Protein AF-A0A8H7IIF3-F1 (afdb_monomer)

Nearest PDB structures (foldseek):
  9di9-assembly1_A-2  TM=8.469E-01  e=2.491E-08  Homo sapiens
  8f4q-assembly1_A-2  TM=8.479E-01  e=3.911E-08  Rattus
  1gkx-assembly1_A-2  TM=9.316E-01  e=9.174E-08  Rattus norvegicus
  8f5j-assembly1_A-2  TM=8.483E-01  e=5.842E-08  Homo sapiens
  8f5f-assembly1_A-3  TM=8.229E-01  e=3.720E-08  Homo sapiens

Organism: NCBI:txid456999

Secondary structure (DSSP, 8-state):
-HHHHHHHHHHHHHHHSPP--SHHHHHHHHHHHHHHHHHTTTHHHHHHHHHHHHTTTS-HHHHHHHHHHHHHHHHHHHHHHHHHHHHHHHHHHHTTS----PPPTTEETTEEEEE-HHHHHHHHHHHHHHHHHHHHS--PPP---S-TT--EEE-HHHHHHHHHHHHHHHHHHHHHS----------S---------TT---SS--------S----TTTTTTTTSTT--SHHHH--SSS-TT-TTGGGGS-TTGGGSS-----S--HHHHHHHTT--------TTTT--

Foldseek 3Di:
DVVVVLVVVLCVCVVPQDDQDDLVSLVVVLVSLLVSLVVCLQVLVVLLVVCLVCVVPDDQVVSLVVSVVVVVVNVVSNVVSQLSSQQSLVVVVVVDDDPDDDDPVADRRQKGQFDQLLVLLVLLLVVLQVLCCVQLVGWDDDDDDDDRNDTGIDRSLVSNLVSNQVNNVQGVLQSPADPDDDPDDDDPDPPPPDDDPPDDDDPDDDDDDDHPSVDDDPVCVVPLQRRQDDPQCVVPPDDPDQFHSCNVLQPDPCVVVPDDPDPDDPNVCCVCVVSVHHSSNRRPHRRSND

InterPro domains:
  IPR018955 Branched-chain alpha-ketoacid dehydrogenase kinase/Pyruvate dehydrogenase kinase, N-terminal [PF10436] (3-98)
  IPR036784 Alpha-ketoacid/pyruvate dehydrogenase kinase, N-terminal domain superfamily [G3DSA:1.20.140.20] (1-108)
  IPR036784 Alpha-ketoacid/pyruvate dehydrogenase kinase, N-terminal domain superfamily [SSF69012] (3-88)
  IPR036890 Histidine kinase/HSP90-like ATPase superfamily [G3DSA:3.30.565.10] (114-290)
  IPR036890 Histidine kinase/HSP90-like ATPase superfamily [SSF55874] (63-225)
  IPR039028 PDK/BCKDK protein kinase [PTHR11947] (3-270)

pLDDT: mean 71.42, std 21.93, range [24.06, 96.5]

Radius of gyration: 21.68 Å; Cα contacts (8 Å, |Δi|>4): 250; chains: 1; bounding box: 56×56×62 Å

Mean predicted aligned error: 12.74 Å

Structure (mmCIF, N/CA/C/O backbone):
data_AF-A0A8H7IIF3-F1
#
_entry.id   AF-A0A8H7IIF3-F1
#
loop_
_atom_site.group_PDB
_atom_site.id
_atom_site.type_symbol
_atom_site.label_atom_id
_atom_site.label_alt_id
_atom_site.label_comp_id
_atom_site.label_asym_id
_atom_site.label_entity_id
_atom_site.label_seq_id
_atom_site.pdbx_PDB_ins_code
_atom_site.Cartn_x
_atom_site.Cartn_y
_atom_site.Cartn_z
_atom_site.occupancy
_atom_site.B_iso_or_equiv
_atom_site.auth_seq_id
_atom_site.auth_comp_id
_atom_site.auth_asym_id
_atom_site.auth_atom_id
_atom_site.pdbx_PDB_model_num
ATOM 1 N N . MET A 1 1 ? 13.676 16.282 11.001 1.00 60.16 1 MET A N 1
ATOM 2 C CA . MET A 1 1 ? 12.972 16.718 12.238 1.00 60.16 1 MET A CA 1
ATOM 3 C C . MET A 1 1 ? 11.443 16.655 12.153 1.00 60.16 1 MET A C 1
ATOM 5 O O . MET A 1 1 ? 10.843 16.302 13.159 1.00 60.16 1 MET A O 1
ATOM 9 N N . ARG A 1 2 ? 10.798 16.980 11.017 1.00 81.62 2 ARG A N 1
ATOM 10 C CA . ARG A 1 2 ? 9.323 16.994 10.891 1.00 81.62 2 ARG A CA 1
ATOM 11 C C . ARG A 1 2 ? 8.666 15.643 11.207 1.00 81.62 2 ARG A C 1
ATOM 13 O O . ARG A 1 2 ? 7.836 15.586 12.102 1.00 81.62 2 ARG A O 1
ATOM 20 N N . THR A 1 3 ? 9.091 14.570 10.541 1.00 84.31 3 THR A N 1
ATOM 21 C CA . THR A 1 3 ? 8.501 13.233 10.719 1.00 84.31 3 THR A CA 1
ATOM 22 C C . THR A 1 3 ? 8.639 12.728 12.153 1.00 84.31 3 THR A C 1
ATOM 24 O O . THR A 1 3 ? 7.658 12.316 12.748 1.00 84.31 3 THR A O 1
ATOM 27 N N . HIS A 1 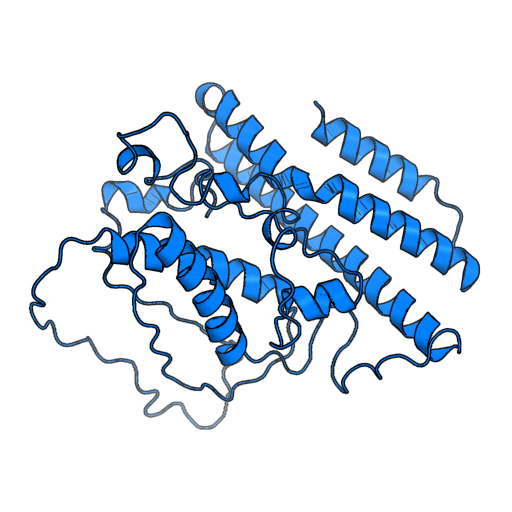4 ? 9.814 12.873 12.773 1.00 88.81 4 HIS A N 1
ATOM 28 C CA . HIS A 1 4 ? 10.010 12.503 14.181 1.00 88.81 4 HIS A CA 1
ATOM 29 C C . HIS A 1 4 ? 9.020 13.202 15.131 1.00 88.81 4 HIS A C 1
ATOM 31 O O . HIS A 1 4 ? 8.432 12.555 15.991 1.00 88.81 4 HIS A O 1
ATOM 37 N N . LYS A 1 5 ? 8.805 14.518 14.967 1.00 90.56 5 LYS A N 1
ATOM 38 C CA . LYS A 1 5 ? 7.821 15.263 15.772 1.00 90.56 5 LYS A CA 1
ATOM 39 C C . LYS A 1 5 ? 6.393 14.763 15.541 1.00 90.56 5 LYS A C 1
ATOM 41 O O . LYS A 1 5 ? 5.615 14.740 16.486 1.00 90.56 5 LYS A O 1
ATOM 46 N N . LEU A 1 6 ? 6.072 14.354 14.313 1.00 90.12 6 LEU A N 1
ATOM 47 C CA . LEU A 1 6 ? 4.766 13.790 13.989 1.00 90.12 6 LEU A CA 1
ATOM 48 C C . LEU A 1 6 ? 4.541 12.459 14.718 1.00 90.12 6 LEU A C 1
ATOM 50 O O . LEU A 1 6 ? 3.550 12.334 15.419 1.00 90.12 6 LEU A O 1
ATOM 54 N N . TYR A 1 7 ? 5.494 11.520 14.654 1.00 91.44 7 TYR A N 1
ATOM 55 C CA . TYR A 1 7 ? 5.401 10.252 15.399 1.00 91.44 7 TYR A CA 1
ATOM 56 C C . TYR A 1 7 ? 5.298 10.467 16.914 1.00 91.44 7 TYR A C 1
ATOM 58 O O . TYR A 1 7 ? 4.523 9.778 17.570 1.00 91.44 7 TYR A O 1
ATOM 66 N N . HIS A 1 8 ? 6.034 11.437 17.466 1.00 94.06 8 HIS A N 1
ATOM 67 C CA . HIS A 1 8 ? 5.924 11.797 18.881 1.00 94.06 8 HIS A CA 1
ATOM 68 C C . HIS A 1 8 ? 4.520 12.291 19.238 1.00 94.06 8 HIS A C 1
ATOM 70 O O . HIS A 1 8 ? 3.908 11.781 20.169 1.00 94.06 8 HIS A O 1
ATOM 76 N N . SER A 1 9 ? 3.989 13.246 18.470 1.00 94.50 9 SER A N 1
ATOM 77 C CA . SER A 1 9 ? 2.649 13.788 18.699 1.00 94.50 9 SER A CA 1
ATOM 78 C C . SER A 1 9 ? 1.568 12.714 18.556 1.00 94.50 9 SER A C 1
ATOM 80 O O . SER A 1 9 ? 0.657 12.659 19.374 1.00 94.50 9 SER A O 1
ATOM 82 N N . SER A 1 10 ? 1.685 11.830 17.565 1.00 94.25 10 SER A N 1
ATOM 83 C CA . SER A 1 10 ? 0.771 10.701 17.377 1.00 94.25 10 SER A CA 1
ATOM 84 C C . SER A 1 10 ? 0.812 9.726 18.549 1.00 94.25 10 SER A C 1
ATOM 86 O O . SER A 1 10 ? -0.234 9.273 19.007 1.00 94.25 10 SER A O 1
ATOM 88 N N . PHE A 1 11 ? 2.005 9.436 19.075 1.00 95.56 11 PHE A N 1
ATOM 89 C CA . PHE A 1 11 ? 2.151 8.621 20.276 1.00 95.56 11 PHE A CA 1
ATOM 90 C C . PHE A 1 11 ? 1.489 9.283 21.488 1.00 95.56 11 PHE A C 1
ATOM 92 O O . PHE A 1 11 ? 0.730 8.622 22.184 1.00 95.56 11 PHE A O 1
ATOM 99 N N . GLU A 1 12 ? 1.724 10.576 21.724 1.00 96.50 12 GLU A N 1
ATOM 100 C CA . GLU A 1 12 ? 1.096 11.304 22.834 1.00 96.50 12 GLU A CA 1
ATOM 101 C C . GLU A 1 12 ? -0.432 11.305 22.726 1.00 96.50 12 GLU A C 1
ATOM 103 O O . GLU A 1 12 ? -1.108 11.026 23.715 1.00 96.50 12 GLU A O 1
ATOM 108 N N . ARG A 1 13 ? -0.978 11.552 21.529 1.00 95.50 13 ARG A N 1
ATOM 109 C CA . ARG A 1 13 ? -2.426 11.522 21.265 1.00 95.50 13 ARG A CA 1
ATOM 110 C C . ARG A 1 13 ? -3.026 10.158 21.599 1.00 95.50 13 ARG A C 1
ATOM 112 O O . ARG A 1 13 ? -3.999 10.092 22.338 1.00 95.50 13 ARG A O 1
ATOM 119 N N . LEU A 1 14 ? -2.401 9.073 21.140 1.00 95.56 14 LEU A N 1
ATOM 120 C CA . LEU A 1 14 ? -2.862 7.711 21.429 1.00 95.56 14 LEU A CA 1
ATOM 121 C C . LEU A 1 14 ? -2.683 7.319 22.902 1.00 95.56 14 LEU A C 1
ATOM 123 O O . LEU A 1 14 ? -3.556 6.676 23.471 1.00 95.56 14 LEU A O 1
ATOM 127 N N . ALA A 1 15 ? -1.570 7.701 23.529 1.00 96.00 15 ALA A N 1
ATOM 128 C CA . ALA A 1 15 ? -1.262 7.340 24.912 1.00 96.00 15 ALA A CA 1
ATOM 129 C C . ALA A 1 15 ? -2.115 8.100 25.940 1.00 96.00 15 ALA A C 1
ATOM 131 O O . ALA A 1 15 ? -2.283 7.629 27.062 1.00 96.00 15 ALA A O 1
ATOM 132 N N . THR A 1 16 ? -2.620 9.281 25.573 1.00 96.25 16 THR A N 1
ATOM 133 C CA . THR A 1 16 ? -3.481 10.115 26.426 1.00 96.25 16 THR A CA 1
ATOM 134 C C . THR A 1 16 ? -4.964 10.000 26.078 1.00 96.25 16 THR A C 1
ATOM 136 O O . THR A 1 16 ? -5.788 10.598 26.771 1.00 96.25 16 THR A O 1
ATOM 139 N N . PHE A 1 17 ? -5.313 9.226 25.043 1.00 96.44 17 PHE A N 1
ATOM 140 C CA . PHE A 1 17 ? -6.701 8.987 24.671 1.00 96.44 17 PHE A CA 1
ATOM 141 C C . PHE A 1 17 ? -7.439 8.266 25.818 1.00 96.44 17 PHE A C 1
ATOM 143 O O . PHE A 1 17 ? -6.890 7.312 26.383 1.00 96.44 17 PHE A O 1
ATOM 150 N N . PRO A 1 18 ? -8.655 8.704 26.199 1.00 96.06 18 PRO A N 1
ATOM 151 C CA . PRO A 1 18 ? -9.432 8.054 27.251 1.00 96.06 18 PRO A CA 1
ATOM 152 C C . PRO A 1 18 ? -9.691 6.569 26.970 1.00 96.06 18 PRO A C 1
ATOM 154 O O . PRO A 1 18 ? -9.765 6.131 25.827 1.00 96.06 18 PRO A O 1
ATOM 157 N N . GLU A 1 19 ? -9.860 5.773 28.0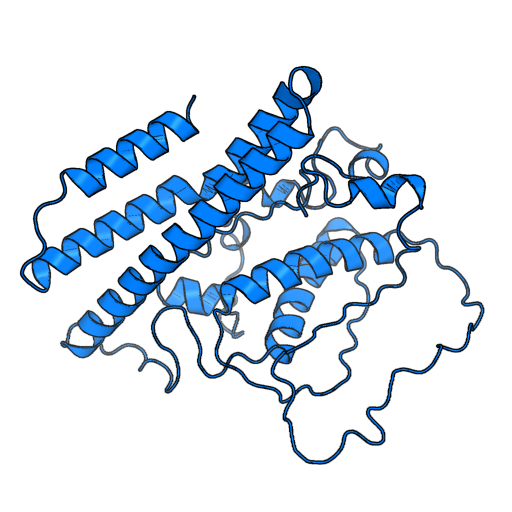22 1.00 96.19 19 GLU A N 1
ATOM 158 C CA . GLU A 1 19 ? -10.230 4.364 27.865 1.00 96.19 19 GLU A CA 1
ATOM 159 C C . GLU A 1 19 ? -11.591 4.236 27.161 1.00 96.19 19 GLU A C 1
ATOM 161 O O . GLU A 1 19 ? -12.582 4.772 27.653 1.00 96.19 19 GLU A O 1
ATOM 166 N N . VAL A 1 20 ? -11.628 3.497 26.046 1.00 96.44 20 VAL A N 1
ATOM 167 C CA . VAL A 1 20 ? -12.839 3.249 25.247 1.00 96.44 20 VAL A CA 1
ATOM 168 C C . VAL A 1 20 ? -13.737 2.234 25.953 1.00 96.44 20 VAL A C 1
ATOM 170 O O . VAL A 1 20 ? -13.344 1.075 26.113 1.00 96.44 20 VAL A O 1
ATOM 173 N N . LYS A 1 21 ? -14.941 2.645 26.367 1.00 96.31 21 LYS A N 1
ATOM 174 C CA . LYS A 1 21 ? -15.860 1.807 27.164 1.00 96.31 21 LYS A CA 1
ATOM 175 C C . LYS A 1 21 ? -17.133 1.424 26.431 1.00 96.31 21 LYS A C 1
ATOM 177 O O . LYS A 1 21 ? -17.725 0.391 26.748 1.00 96.31 21 LYS A O 1
ATOM 182 N N . ASP A 1 22 ? -17.545 2.222 25.458 1.00 94.50 22 ASP A N 1
ATOM 183 C CA . ASP A 1 22 ? -18.755 1.991 24.684 1.00 94.50 22 ASP A CA 1
ATOM 184 C C . ASP A 1 22 ? -18.577 2.337 23.194 1.00 94.50 22 ASP A C 1
ATOM 186 O O . ASP A 1 22 ? -17.469 2.564 22.699 1.00 94.50 22 ASP A O 1
ATOM 190 N N . LEU A 1 23 ? -19.682 2.279 22.445 1.00 90.69 23 LEU A N 1
ATOM 191 C CA . LEU A 1 23 ? -19.682 2.549 21.009 1.00 90.69 23 LEU A CA 1
ATOM 192 C C . LEU A 1 23 ? -19.501 4.039 20.685 1.00 90.69 23 LEU A C 1
ATOM 194 O O . LEU A 1 23 ? -18.997 4.342 19.609 1.00 90.69 23 LEU A O 1
ATOM 198 N N . GLU A 1 24 ? -19.881 4.954 21.579 1.00 91.25 24 GLU A N 1
ATOM 199 C CA . GLU A 1 24 ? -19.694 6.396 21.378 1.00 91.25 24 GLU A CA 1
ATOM 200 C C . GLU A 1 24 ? -18.215 6.767 21.565 1.00 91.25 24 GLU A C 1
ATOM 202 O O . GLU A 1 24 ? -17.640 7.457 20.719 1.00 91.25 24 GLU A O 1
ATOM 207 N N . ASP A 1 25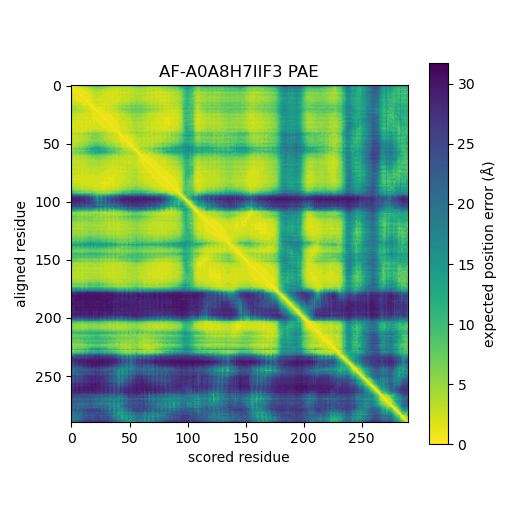 ? -17.560 6.207 22.584 1.00 94.81 25 ASP A N 1
ATOM 208 C CA . ASP A 1 25 ? -16.112 6.339 22.785 1.00 94.81 25 ASP A CA 1
ATOM 209 C C . ASP A 1 25 ? -15.323 5.744 21.607 1.00 94.81 25 ASP A C 1
ATOM 211 O O . ASP A 1 25 ? -14.380 6.350 21.088 1.00 94.81 25 ASP A O 1
ATOM 215 N N . ASN A 1 26 ? -15.720 4.549 21.146 1.00 94.44 26 ASN A N 1
ATOM 216 C CA . ASN A 1 26 ? -15.124 3.911 19.969 1.00 94.44 26 ASN A CA 1
ATOM 217 C C . ASN A 1 26 ? -15.281 4.803 18.737 1.00 94.44 26 ASN A C 1
ATOM 219 O O . ASN A 1 26 ? -14.427 4.824 17.845 1.00 94.44 26 ASN A O 1
ATOM 223 N N . ASP A 1 27 ? -16.376 5.556 18.687 1.00 91.38 27 ASP A N 1
ATOM 224 C CA . ASP A 1 27 ? -16.665 6.406 17.564 1.00 91.38 27 ASP A CA 1
ATOM 225 C C . ASP A 1 27 ? -15.768 7.632 17.474 1.00 91.38 27 ASP A C 1
ATOM 227 O O . ASP A 1 27 ? -15.355 8.009 16.367 1.00 91.38 27 ASP A O 1
ATOM 231 N N . GLU A 1 28 ? -15.451 8.216 18.622 1.00 94.38 28 GLU A N 1
ATOM 232 C CA . GLU A 1 28 ? -14.450 9.264 18.759 1.00 94.38 28 GLU A CA 1
ATOM 233 C C . GLU A 1 28 ? -13.045 8.719 18.471 1.00 94.38 28 GLU A C 1
ATOM 235 O O . GLU A 1 28 ? -12.321 9.292 17.652 1.00 94.38 28 GLU A O 1
ATOM 240 N N . PHE A 1 29 ? -12.699 7.554 19.026 1.00 95.88 29 PHE A N 1
ATOM 241 C CA . PHE A 1 29 ? -11.406 6.911 18.791 1.00 95.88 29 PHE A CA 1
ATOM 242 C C . PHE A 1 29 ? -11.172 6.584 17.311 1.00 95.88 29 PHE A C 1
ATOM 244 O O . PHE A 1 29 ? -10.098 6.839 16.767 1.00 95.88 29 PHE A O 1
ATOM 251 N N . SER A 1 30 ? -12.192 6.087 16.608 1.00 93.00 30 SER A N 1
ATOM 252 C CA . SER A 1 30 ? -12.099 5.813 15.172 1.00 93.00 30 SER A CA 1
ATOM 253 C C . SER A 1 30 ? -11.828 7.085 14.361 1.00 93.00 30 SER A C 1
ATOM 255 O O . SER A 1 30 ? -11.075 7.027 13.392 1.00 93.00 30 SER A O 1
ATOM 257 N N . ARG A 1 31 ? -12.401 8.239 14.736 1.00 92.19 31 ARG A N 1
ATOM 258 C CA . ARG A 1 31 ? -12.120 9.527 14.064 1.00 92.19 31 ARG A CA 1
ATOM 259 C C . ARG A 1 31 ? -10.699 10.008 14.342 1.00 92.19 31 ARG A C 1
ATOM 261 O O . ARG A 1 31 ? -10.047 10.555 13.454 1.00 92.19 31 ARG A O 1
ATOM 268 N N . GLU A 1 32 ? -10.217 9.778 15.556 1.00 95.19 32 GLU A N 1
ATOM 269 C CA . GLU A 1 32 ? -8.843 10.078 15.940 1.00 95.19 32 GLU A CA 1
ATOM 270 C C . GLU A 1 32 ? -7.843 9.249 15.118 1.00 95.19 32 GLU A C 1
ATOM 272 O O . GLU A 1 32 ? -6.893 9.793 14.549 1.00 95.19 32 GLU A O 1
ATOM 277 N N . LEU A 1 33 ? -8.105 7.949 14.956 1.00 93.00 33 LEU A N 1
ATOM 278 C CA . LEU A 1 33 ? -7.323 7.071 14.085 1.00 93.00 33 LEU A CA 1
ATOM 279 C C . LEU A 1 33 ? -7.368 7.507 12.616 1.00 93.00 33 LEU A C 1
ATOM 281 O O . LEU A 1 33 ? -6.327 7.499 11.961 1.00 93.00 33 LEU A O 1
ATOM 285 N N . GLU A 1 34 ? -8.530 7.915 12.097 1.00 88.50 34 GLU A N 1
ATOM 286 C CA . GLU A 1 34 ? -8.651 8.458 10.735 1.00 88.50 34 GLU A CA 1
ATOM 287 C C . GLU A 1 34 ? -7.745 9.684 10.543 1.00 88.50 34 GLU A C 1
ATOM 289 O O . GLU A 1 34 ? -6.960 9.727 9.592 1.00 88.50 34 GLU A O 1
ATOM 294 N N . SER A 1 35 ? -7.775 10.628 11.491 1.00 91.75 35 SER A N 1
ATOM 295 C CA . SER A 1 35 ? -6.901 11.807 11.484 1.00 91.75 35 SER A CA 1
ATOM 296 C C . SER A 1 35 ? -5.418 11.422 11.497 1.00 91.75 35 SER A C 1
ATOM 298 O O . SER A 1 35 ? -4.622 11.983 10.741 1.00 91.75 35 SER A O 1
ATOM 300 N N . LEU A 1 36 ? -5.029 10.447 12.323 1.00 90.56 36 LEU A N 1
ATOM 301 C CA . LEU A 1 36 ? -3.650 9.960 12.396 1.00 90.56 36 LEU A CA 1
ATOM 302 C C . LEU A 1 36 ? -3.205 9.318 11.074 1.00 90.56 36 LEU A C 1
ATOM 304 O O . LEU A 1 36 ? -2.130 9.643 10.565 1.00 90.56 36 LEU A O 1
ATOM 308 N N . VAL A 1 37 ? -4.033 8.458 10.476 1.00 86.25 37 VAL A N 1
ATOM 309 C CA . VAL A 1 37 ? -3.741 7.816 9.183 1.00 86.25 37 VAL A CA 1
ATOM 310 C C . VAL A 1 37 ? -3.549 8.853 8.070 1.00 86.25 37 VAL A C 1
ATOM 312 O O . VAL A 1 37 ? -2.625 8.711 7.261 1.00 86.25 37 VAL A O 1
ATOM 315 N N . GLU A 1 38 ? -4.373 9.904 8.042 1.00 84.31 38 GLU A N 1
ATOM 316 C CA . GLU A 1 38 ? -4.275 10.993 7.065 1.00 84.31 38 GLU A CA 1
ATOM 317 C C . GLU A 1 38 ? -3.010 11.839 7.271 1.00 84.31 38 GLU A C 1
ATOM 319 O O . GLU A 1 38 ? -2.246 12.060 6.328 1.00 84.31 38 GLU A O 1
ATOM 324 N N . MET A 1 39 ? -2.713 12.246 8.509 1.00 85.62 39 MET A N 1
ATOM 325 C CA . MET A 1 39 ? -1.508 13.028 8.821 1.00 85.62 39 MET A CA 1
ATOM 326 C C . MET A 1 39 ? -0.216 12.313 8.409 1.00 85.62 39 MET A C 1
ATOM 328 O O . MET A 1 39 ? 0.732 12.955 7.953 1.00 85.62 39 MET A O 1
ATOM 332 N N . HIS A 1 40 ? -0.184 10.988 8.551 1.00 84.50 40 HIS A N 1
ATOM 333 C CA . HIS A 1 40 ? 0.967 10.163 8.203 1.00 84.50 40 HIS A CA 1
ATOM 334 C C . HIS A 1 40 ? 1.034 9.792 6.711 1.00 84.50 40 HIS A C 1
ATOM 336 O O . HIS A 1 40 ? 2.022 9.185 6.289 1.00 84.50 40 HIS A O 1
ATOM 342 N N . ALA A 1 41 ? 0.058 10.167 5.872 1.00 77.69 41 ALA A N 1
ATOM 343 C CA . ALA A 1 41 ? -0.002 9.768 4.459 1.00 77.69 41 ALA A CA 1
ATOM 344 C C . ALA A 1 41 ? 1.303 10.058 3.688 1.00 77.69 41 ALA A C 1
ATOM 346 O O . ALA A 1 41 ? 1.762 9.222 2.910 1.00 77.69 41 ALA A O 1
ATOM 347 N N . ASN A 1 42 ? 1.990 11.160 4.002 1.00 74.81 42 ASN A N 1
ATOM 348 C CA . ASN A 1 42 ? 3.194 11.598 3.289 1.00 74.81 42 ASN A CA 1
ATOM 349 C C . ASN A 1 42 ? 4.534 11.240 3.966 1.00 74.81 42 ASN A C 1
ATOM 351 O O . ASN A 1 42 ? 5.579 11.714 3.510 1.00 74.81 42 ASN A O 1
ATOM 355 N N . ASP A 1 43 ? 4.568 10.428 5.037 1.00 79.00 43 ASP A N 1
ATOM 356 C CA . ASP A 1 43 ? 5.863 10.155 5.693 1.00 79.00 43 ASP A CA 1
ATOM 357 C C . ASP A 1 43 ? 6.862 9.414 4.812 1.00 79.00 43 ASP A C 1
ATOM 359 O O . ASP A 1 43 ? 8.015 9.813 4.815 1.00 79.00 43 ASP A O 1
ATOM 363 N N . ILE A 1 44 ? 6.475 8.354 4.089 1.00 76.25 44 ILE A N 1
ATOM 364 C CA . ILE A 1 44 ? 7.435 7.572 3.291 1.00 76.25 44 ILE A CA 1
ATOM 365 C C . ILE A 1 44 ? 8.107 8.456 2.232 1.00 76.25 44 ILE A C 1
ATOM 367 O O . ILE A 1 44 ? 9.333 8.547 2.274 1.00 76.25 44 ILE A O 1
ATOM 371 N N . PRO A 1 45 ? 7.359 9.205 1.395 1.00 70.38 45 PRO A N 1
ATOM 372 C CA . PRO A 1 45 ? 7.898 10.291 0.576 1.00 70.38 45 PRO A CA 1
ATOM 373 C C . PRO A 1 45 ? 8.887 11.213 1.300 1.00 70.38 45 PRO A C 1
ATOM 375 O O . PRO A 1 45 ? 10.013 11.428 0.853 1.00 70.38 45 PRO A O 1
ATOM 378 N N . THR A 1 46 ? 8.481 11.733 2.460 1.00 79.00 46 THR A N 1
ATOM 379 C CA . THR A 1 46 ? 9.268 12.706 3.230 1.00 79.00 46 THR A CA 1
ATOM 380 C C . THR A 1 46 ? 10.558 12.093 3.783 1.00 79.00 46 THR A C 1
ATOM 382 O O . THR A 1 46 ? 11.607 12.738 3.779 1.00 79.00 46 THR A O 1
ATOM 385 N N . ILE A 1 47 ? 10.490 10.853 4.270 1.00 78.62 47 ILE A N 1
ATOM 386 C CA . ILE A 1 47 ? 11.622 10.102 4.812 1.00 78.62 47 ILE A CA 1
ATOM 387 C C . ILE A 1 47 ? 12.588 9.752 3.674 1.00 78.62 47 ILE A C 1
ATOM 389 O O . ILE A 1 47 ? 13.783 10.009 3.802 1.00 78.62 47 ILE A O 1
ATOM 393 N N . ALA A 1 48 ? 12.072 9.230 2.559 1.00 73.62 48 ALA A N 1
ATOM 394 C CA . ALA A 1 48 ? 12.846 8.873 1.375 1.00 73.62 48 ALA A CA 1
ATOM 395 C C . ALA A 1 48 ? 13.640 10.073 0.834 1.00 73.62 48 ALA A C 1
ATOM 397 O O . ALA A 1 48 ? 14.858 9.981 0.664 1.00 73.62 48 ALA A O 1
ATOM 398 N N . LYS A 1 49 ? 12.983 11.229 0.670 1.00 75.56 49 LYS A N 1
ATOM 399 C CA . LYS A 1 49 ? 13.637 12.480 0.263 1.00 75.56 49 LYS A CA 1
ATOM 400 C C . LYS A 1 49 ? 14.716 12.923 1.259 1.00 75.56 49 LYS A C 1
ATOM 402 O O . LYS A 1 49 ? 15.830 13.257 0.866 1.00 75.56 49 LYS A O 1
ATOM 407 N N . GLY A 1 50 ? 14.430 12.860 2.561 1.00 80.75 50 GLY A N 1
ATOM 408 C CA . GLY A 1 50 ? 15.415 13.198 3.594 1.00 80.75 50 GLY A CA 1
ATOM 409 C C . GLY A 1 50 ? 16.666 12.309 3.552 1.00 80.75 50 GLY A C 1
ATOM 410 O O . GLY A 1 50 ? 17.783 12.796 3.736 1.00 80.75 50 GLY A O 1
ATOM 411 N N . PHE A 1 51 ? 16.506 11.012 3.270 1.00 78.44 51 PHE A N 1
ATOM 412 C CA . PHE A 1 51 ? 17.642 10.102 3.111 1.00 78.44 51 PHE A CA 1
ATOM 413 C C . PHE A 1 51 ? 18.395 10.296 1.800 1.00 78.44 51 PHE A C 1
ATOM 415 O O . PHE A 1 51 ? 19.617 10.160 1.809 1.00 78.44 51 PHE A O 1
ATOM 422 N N . GLN A 1 52 ? 17.725 10.672 0.708 1.00 74.50 52 GLN A N 1
ATOM 423 C CA . GLN A 1 52 ? 18.408 11.075 -0.525 1.00 74.50 52 GLN A CA 1
ATOM 424 C C . GLN A 1 52 ? 19.344 12.266 -0.273 1.00 74.50 52 GLN A C 1
ATOM 426 O O . GLN A 1 52 ? 20.521 12.206 -0.635 1.00 74.50 52 GLN A O 1
ATOM 431 N N . GLU A 1 53 ? 18.871 13.302 0.425 1.00 79.31 53 GLU A N 1
ATOM 432 C CA . GLU A 1 53 ? 19.655 14.509 0.737 1.00 79.31 53 GLU A CA 1
ATOM 433 C C . GLU A 1 53 ? 20.873 14.209 1.632 1.00 79.31 53 GLU A C 1
ATOM 435 O O . GLU A 1 53 ? 21.940 14.804 1.473 1.00 79.31 53 GLU A O 1
ATOM 440 N N . CYS A 1 54 ? 20.745 13.248 2.551 1.00 80.00 54 CYS A N 1
ATOM 441 C CA . CYS A 1 54 ? 21.811 12.864 3.482 1.00 80.00 54 CYS A CA 1
ATOM 442 C C . CYS A 1 54 ? 22.633 11.640 3.034 1.00 80.00 54 CYS A C 1
ATOM 444 O O . CYS A 1 54 ? 23.567 11.242 3.735 1.00 80.00 54 CYS A O 1
ATOM 446 N N . SER A 1 55 ? 22.328 11.060 1.869 1.00 76.50 55 SER A N 1
ATOM 447 C CA . SER A 1 55 ? 22.921 9.812 1.358 1.00 76.50 55 SER A CA 1
ATOM 448 C C . SER A 1 55 ? 24.448 9.864 1.239 1.00 76.50 55 SER A C 1
ATOM 450 O O . SER A 1 55 ? 25.125 8.862 1.458 1.00 76.50 55 SER A O 1
ATOM 452 N N . LYS A 1 56 ? 25.009 11.047 0.955 1.00 80.69 56 LYS A N 1
ATOM 453 C CA . LYS A 1 56 ? 26.460 11.281 0.839 1.00 80.69 56 LYS A CA 1
ATOM 454 C C . LYS A 1 56 ? 27.200 11.235 2.181 1.00 80.69 56 LYS A C 1
ATOM 456 O O . LYS A 1 56 ? 28.418 11.092 2.194 1.00 80.69 56 LYS A O 1
ATOM 461 N N . TYR A 1 57 ? 26.483 11.378 3.294 1.00 84.50 57 TYR A N 1
ATOM 462 C CA . TYR A 1 57 ? 27.053 11.497 4.641 1.00 84.50 57 TYR A CA 1
ATOM 463 C C . TYR A 1 57 ? 26.775 10.276 5.522 1.00 84.50 57 TYR A C 1
ATOM 465 O O . TYR A 1 57 ? 27.265 10.197 6.648 1.00 84.50 57 TYR A O 1
ATOM 473 N N . LEU A 1 58 ? 25.970 9.334 5.034 1.00 81.75 58 LEU A N 1
ATOM 474 C CA . LEU A 1 58 ? 25.481 8.192 5.791 1.00 81.75 58 LEU A CA 1
ATOM 475 C C . LEU A 1 58 ? 25.801 6.887 5.059 1.00 81.75 58 LEU A C 1
ATOM 477 O O . LEU A 1 58 ? 25.810 6.812 3.834 1.00 81.75 58 LEU A O 1
ATOM 481 N N . ASN A 1 59 ? 26.065 5.839 5.836 1.00 85.38 59 ASN A N 1
ATOM 482 C CA . ASN A 1 59 ? 26.269 4.499 5.299 1.00 85.38 59 ASN A CA 1
ATOM 483 C C . ASN A 1 59 ? 24.948 3.965 4.705 1.00 85.38 59 ASN A C 1
ATOM 485 O O . ASN A 1 59 ? 23.918 3.972 5.381 1.00 85.38 59 ASN A O 1
ATOM 489 N N . GLN A 1 60 ? 25.004 3.483 3.461 1.00 79.50 60 GLN A N 1
ATOM 490 C CA . GLN A 1 60 ? 23.841 3.036 2.685 1.00 79.50 60 GLN A CA 1
ATOM 491 C C . GLN A 1 60 ? 23.127 1.817 3.288 1.00 79.50 60 GLN A C 1
ATOM 493 O O . GLN A 1 60 ? 21.897 1.754 3.264 1.00 79.50 60 GLN A O 1
ATOM 498 N N . ASP A 1 61 ? 23.859 0.898 3.918 1.00 83.00 61 ASP A N 1
ATOM 499 C CA . ASP A 1 61 ? 23.276 -0.276 4.579 1.00 83.00 61 ASP A CA 1
ATOM 500 C C . ASP A 1 61 ? 22.449 0.140 5.802 1.00 83.00 61 ASP A C 1
ATOM 502 O O . ASP A 1 61 ? 21.366 -0.393 6.059 1.00 83.00 61 ASP A O 1
ATOM 506 N N . ARG A 1 62 ? 22.927 1.150 6.545 1.00 85.06 62 ARG A N 1
ATOM 507 C CA . ARG A 1 62 ? 22.197 1.716 7.692 1.00 85.06 62 ARG A CA 1
ATOM 508 C C . ARG A 1 62 ? 20.944 2.469 7.259 1.00 85.06 62 ARG A C 1
ATOM 510 O O . ARG A 1 62 ? 19.927 2.362 7.939 1.00 85.06 62 ARG A O 1
ATOM 517 N N . ILE A 1 63 ? 21.023 3.219 6.158 1.00 82.50 63 ILE A N 1
ATOM 518 C CA . ILE A 1 63 ? 19.864 3.892 5.552 1.00 82.50 63 ILE A CA 1
ATOM 519 C C . ILE A 1 63 ? 18.815 2.848 5.164 1.00 82.50 63 ILE A C 1
ATOM 521 O O . ILE A 1 63 ? 17.658 2.969 5.561 1.00 82.50 63 ILE A O 1
ATOM 525 N N . SER A 1 64 ? 19.239 1.792 4.469 1.00 80.88 64 SER A N 1
ATOM 526 C CA . SER A 1 64 ? 18.332 0.758 3.975 1.00 80.88 64 SER A CA 1
ATOM 527 C C . SER A 1 64 ? 17.661 -0.010 5.105 1.00 80.88 64 SER A C 1
ATOM 529 O O . SER A 1 64 ? 16.439 -0.095 5.147 1.00 80.88 64 SER A O 1
ATOM 531 N N . SER A 1 65 ? 18.438 -0.436 6.103 1.00 85.81 65 SER A N 1
ATOM 532 C CA . SER A 1 65 ? 17.901 -1.121 7.285 1.00 85.81 65 SER A CA 1
ATOM 533 C C . SER A 1 65 ? 16.889 -0.259 8.051 1.00 85.81 65 SER A C 1
ATOM 535 O O . SER A 1 65 ? 15.888 -0.760 8.563 1.00 85.81 65 SER A O 1
ATOM 537 N N . PHE A 1 66 ? 17.142 1.052 8.149 1.00 86.31 66 PHE A N 1
ATOM 538 C CA . PHE A 1 66 ? 16.221 1.979 8.801 1.00 86.31 66 PHE A CA 1
ATOM 539 C C . PHE A 1 66 ? 14.919 2.139 8.009 1.00 86.31 66 PHE A C 1
ATOM 541 O O . PHE A 1 66 ? 13.836 2.144 8.600 1.00 86.31 66 PHE A O 1
ATOM 548 N N . LEU A 1 67 ? 15.016 2.285 6.687 1.00 83.25 67 LEU A N 1
ATOM 549 C CA . LEU A 1 67 ? 13.865 2.423 5.801 1.00 83.25 67 LEU A CA 1
ATOM 550 C C . LEU A 1 67 ? 13.011 1.157 5.790 1.00 83.25 67 LEU A C 1
ATOM 552 O O . LEU A 1 67 ? 11.803 1.275 5.965 1.00 83.25 67 LEU A O 1
ATOM 556 N N . ASP A 1 68 ? 13.620 -0.028 5.720 1.00 83.44 68 ASP A N 1
ATOM 557 C CA . ASP A 1 68 ? 12.916 -1.311 5.824 1.00 83.44 68 ASP A CA 1
ATOM 558 C C . ASP A 1 68 ? 12.092 -1.399 7.110 1.00 83.44 68 ASP A C 1
ATOM 560 O O . ASP A 1 68 ? 10.896 -1.708 7.085 1.00 83.44 68 ASP A O 1
ATOM 564 N N . LEU A 1 69 ? 12.718 -1.088 8.251 1.00 86.75 69 LEU A N 1
ATOM 565 C CA . LEU A 1 69 ? 12.047 -1.116 9.547 1.00 86.75 69 LEU A CA 1
ATOM 566 C C . LEU A 1 69 ? 10.914 -0.084 9.616 1.00 86.75 69 LEU A C 1
ATOM 568 O O . LEU A 1 69 ? 9.827 -0.394 10.105 1.00 86.75 69 LEU A O 1
ATOM 572 N N . SER A 1 70 ? 11.155 1.125 9.108 1.00 81.94 70 SER A N 1
ATOM 573 C CA . SER A 1 70 ? 10.180 2.220 9.126 1.00 81.94 70 SER A CA 1
ATOM 574 C C . SER A 1 70 ? 8.980 1.931 8.223 1.00 81.94 70 SER A C 1
ATOM 576 O O . SER A 1 70 ? 7.838 2.117 8.641 1.00 81.94 70 SER A O 1
ATOM 578 N N . ILE A 1 71 ? 9.222 1.433 7.007 1.00 83.56 71 ILE A N 1
ATOM 579 C CA . ILE A 1 71 ? 8.185 1.061 6.039 1.00 83.56 71 ILE A CA 1
ATOM 580 C C . ILE A 1 71 ? 7.368 -0.110 6.585 1.00 83.56 71 ILE A C 1
ATOM 582 O O . ILE A 1 71 ? 6.144 -0.009 6.653 1.00 83.56 71 ILE A O 1
ATOM 586 N N . ARG A 1 72 ? 8.017 -1.185 7.059 1.00 84.31 72 ARG A N 1
ATOM 587 C CA . ARG A 1 72 ? 7.315 -2.338 7.647 1.00 84.31 72 ARG A CA 1
ATOM 588 C C . ARG A 1 72 ? 6.486 -1.933 8.867 1.00 84.31 72 ARG A C 1
ATOM 590 O O . ARG A 1 72 ? 5.330 -2.340 8.971 1.00 84.31 72 ARG A O 1
ATOM 597 N N . GLY A 1 7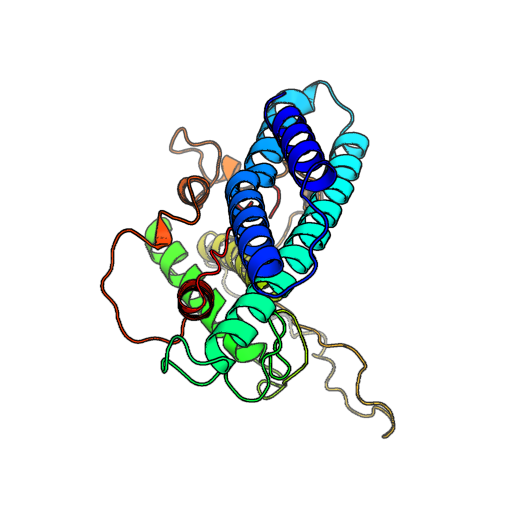3 ? 7.056 -1.131 9.768 1.00 86.00 73 GLY A N 1
ATOM 598 C CA . GLY A 1 73 ? 6.352 -0.618 10.944 1.00 86.00 73 GLY A CA 1
ATOM 599 C C . GLY A 1 73 ? 5.121 0.201 10.560 1.00 86.00 73 GLY A C 1
ATOM 600 O O . GLY A 1 73 ? 4.035 -0.025 11.091 1.00 86.00 73 GLY A O 1
ATOM 601 N N . ARG A 1 74 ? 5.257 1.090 9.571 1.00 85.69 74 ARG A N 1
ATOM 602 C CA . ARG A 1 74 ? 4.144 1.899 9.071 1.00 85.69 74 ARG A CA 1
ATOM 603 C C . ARG A 1 74 ? 3.059 1.060 8.395 1.00 85.69 74 ARG A C 1
ATOM 605 O O . ARG A 1 74 ? 1.889 1.304 8.671 1.00 85.69 74 ARG A O 1
ATOM 612 N N . ILE A 1 75 ? 3.414 0.096 7.540 1.00 83.75 75 ILE A N 1
ATOM 613 C CA . ILE A 1 75 ? 2.438 -0.802 6.894 1.00 83.75 75 ILE A CA 1
ATOM 614 C C . ILE A 1 75 ? 1.628 -1.541 7.964 1.00 83.75 75 ILE A C 1
ATOM 616 O O . ILE A 1 75 ? 0.403 -1.564 7.891 1.00 83.75 75 ILE A O 1
ATOM 620 N N . ALA A 1 76 ? 2.292 -2.081 8.991 1.00 88.00 76 ALA A N 1
ATOM 621 C CA . ALA A 1 76 ? 1.623 -2.800 10.071 1.00 88.00 76 ALA A CA 1
ATOM 622 C C . ALA A 1 76 ? 0.655 -1.904 10.864 1.00 88.00 76 ALA A C 1
ATOM 624 O O . ALA A 1 76 ? -0.508 -2.263 11.040 1.00 88.00 76 ALA A O 1
ATOM 625 N N . VAL A 1 77 ? 1.109 -0.728 11.311 1.00 88.38 77 VAL A N 1
ATOM 626 C CA . VAL A 1 77 ? 0.270 0.204 12.085 1.00 88.38 77 VAL A CA 1
ATOM 627 C C . VAL A 1 77 ? -0.904 0.714 11.250 1.00 88.38 77 VAL A C 1
ATOM 629 O O . VAL A 1 77 ? -2.032 0.740 11.739 1.00 88.38 77 VAL A O 1
ATOM 632 N N . ARG A 1 78 ? -0.665 1.068 9.980 1.00 87.25 78 ARG A N 1
ATOM 633 C CA . ARG A 1 78 ? -1.713 1.527 9.063 1.00 87.25 78 ARG A CA 1
ATOM 634 C C . ARG A 1 78 ? -2.755 0.440 8.819 1.00 87.25 78 ARG A C 1
ATOM 636 O O . ARG A 1 78 ? -3.938 0.733 8.928 1.00 87.25 78 ARG A O 1
ATOM 643 N N . LEU A 1 79 ? -2.328 -0.800 8.576 1.00 86.88 79 LEU A N 1
ATOM 644 C CA . LEU A 1 79 ? -3.234 -1.933 8.388 1.00 86.88 79 LEU A CA 1
ATOM 645 C C . LEU A 1 79 ? -4.148 -2.135 9.604 1.00 86.88 79 LEU A C 1
ATOM 647 O O . LEU A 1 79 ? -5.353 -2.309 9.445 1.00 86.88 79 LEU A O 1
ATOM 651 N N . ILE A 1 80 ? -3.587 -2.096 10.817 1.00 91.38 80 ILE A N 1
ATOM 652 C CA . ILE A 1 80 ? -4.359 -2.261 12.058 1.00 91.38 80 ILE A CA 1
ATOM 653 C C . ILE A 1 80 ? -5.367 -1.115 12.222 1.00 91.38 80 ILE A C 1
ATOM 655 O O . ILE A 1 80 ? -6.537 -1.368 12.510 1.00 91.38 80 ILE A O 1
ATOM 659 N N . ALA A 1 81 ? -4.929 0.130 12.013 1.00 89.00 81 ALA A N 1
ATOM 660 C CA . ALA A 1 81 ? -5.787 1.305 12.131 1.00 89.00 81 ALA A CA 1
ATOM 661 C C . ALA A 1 81 ? -6.921 1.290 11.094 1.00 89.00 81 ALA A C 1
ATOM 663 O O . ALA A 1 81 ? -8.085 1.426 11.460 1.00 89.00 81 ALA A O 1
ATOM 664 N N . GLU A 1 82 ? -6.610 1.064 9.816 1.00 85.19 82 GLU A N 1
ATOM 665 C CA . GLU A 1 82 ? -7.604 1.016 8.738 1.00 85.19 82 GLU A CA 1
ATOM 666 C C . GLU A 1 82 ? -8.583 -0.149 8.915 1.00 85.19 82 GLU A C 1
ATOM 668 O O . GLU A 1 82 ? -9.778 0.024 8.675 1.00 85.19 82 GLU A O 1
ATOM 673 N N . GLN A 1 83 ? -8.122 -1.308 9.400 1.00 88.69 83 GLN A N 1
ATOM 674 C CA . GLN A 1 83 ? -9.012 -2.418 9.740 1.00 88.69 83 GLN A CA 1
ATOM 675 C C . GLN A 1 83 ? -9.995 -2.024 10.845 1.00 88.69 83 GLN A C 1
ATOM 677 O O . GLN A 1 83 ? -11.191 -2.285 10.715 1.00 88.69 83 GLN A O 1
ATOM 682 N N . HIS A 1 84 ? -9.511 -1.396 11.920 1.00 91.31 84 HIS A N 1
ATOM 683 C CA . HIS A 1 84 ? -10.372 -0.937 13.006 1.00 91.31 84 HIS A CA 1
ATOM 684 C C . HIS A 1 84 ? -11.392 0.097 12.510 1.00 91.31 84 HIS A C 1
ATOM 686 O O . HIS A 1 84 ? -12.585 -0.066 12.749 1.00 91.31 84 HIS A O 1
ATOM 692 N N . ILE A 1 85 ? -10.952 1.098 11.741 1.00 87.19 85 ILE A N 1
ATOM 693 C CA . ILE A 1 85 ? -11.821 2.118 11.136 1.00 87.19 85 ILE A CA 1
ATOM 694 C C . ILE A 1 85 ? -12.904 1.471 10.260 1.00 87.19 85 ILE A C 1
ATOM 696 O O . ILE A 1 85 ? -14.088 1.786 10.386 1.00 87.19 85 ILE A O 1
ATOM 700 N N . ALA A 1 86 ? -12.516 0.541 9.383 1.00 86.19 86 ALA A N 1
ATOM 701 C CA . ALA A 1 86 ? -13.436 -0.130 8.470 1.00 86.19 86 ALA A CA 1
ATOM 702 C C . ALA A 1 86 ? -14.500 -0.951 9.217 1.00 86.19 86 ALA A C 1
ATOM 704 O O . ALA A 1 86 ? -15.676 -0.924 8.848 1.00 86.19 86 ALA A O 1
ATOM 705 N N . LEU A 1 87 ? -14.106 -1.658 10.281 1.00 88.25 87 LEU A N 1
ATOM 706 C CA . LEU A 1 87 ? -15.033 -2.419 11.119 1.00 88.25 87 LEU A CA 1
ATOM 707 C C . LEU A 1 87 ? -15.951 -1.500 11.933 1.00 88.25 87 LEU A C 1
ATOM 709 O O . LEU A 1 87 ? -17.157 -1.735 11.959 1.00 88.25 87 LEU A O 1
ATOM 713 N N . SER A 1 88 ? -15.419 -0.434 12.534 1.00 89.12 88 SER A N 1
ATOM 714 C CA . SER A 1 88 ? -16.204 0.554 13.284 1.00 89.12 88 SER A CA 1
ATOM 715 C C . SER A 1 88 ? -17.279 1.198 12.405 1.00 89.12 88 SER A C 1
ATOM 717 O O . SER A 1 88 ? -18.441 1.284 12.803 1.00 89.12 88 SER A O 1
ATOM 719 N N . ARG A 1 89 ? -16.944 1.557 11.159 1.00 84.12 89 ARG A N 1
ATOM 720 C CA . ARG A 1 89 ? -17.919 2.056 10.174 1.00 84.12 89 ARG A CA 1
ATOM 721 C C . ARG A 1 89 ? -18.993 1.018 9.842 1.00 84.12 89 ARG A C 1
ATOM 723 O O . ARG A 1 89 ? -20.176 1.346 9.880 1.00 84.12 89 ARG A O 1
ATOM 730 N N . ALA A 1 90 ? -18.605 -0.234 9.598 1.00 83.44 90 ALA A N 1
ATOM 731 C CA . ALA A 1 90 ? -19.553 -1.309 9.307 1.00 83.44 90 ALA A CA 1
ATOM 732 C C . ALA A 1 90 ? -20.532 -1.564 10.469 1.00 83.44 90 ALA A C 1
ATOM 734 O O . ALA A 1 90 ? -21.727 -1.762 10.246 1.00 83.44 90 ALA A O 1
ATOM 735 N N . VAL A 1 91 ? -20.050 -1.513 11.715 1.00 83.81 91 VAL A N 1
ATOM 736 C CA . VAL A 1 91 ? -20.889 -1.658 12.915 1.00 83.81 91 VAL A CA 1
ATOM 737 C C . VAL A 1 91 ? -21.896 -0.507 13.029 1.00 83.81 91 VAL A C 1
ATOM 739 O O . VAL A 1 91 ? -23.074 -0.763 13.279 1.00 83.81 91 VAL A O 1
ATOM 742 N N . ARG A 1 92 ? -21.482 0.744 12.771 1.00 78.38 92 ARG A N 1
ATOM 743 C CA . ARG A 1 92 ? -22.393 1.909 12.737 1.00 78.38 92 ARG A CA 1
ATOM 744 C C . ARG A 1 92 ? -23.474 1.801 11.665 1.00 78.38 92 ARG A C 1
ATOM 746 O O . ARG A 1 92 ? -24.617 2.209 11.868 1.00 78.38 92 ARG A O 1
ATOM 753 N N . GLU A 1 93 ? -23.113 1.298 10.489 1.00 75.00 93 GLU A N 1
ATOM 754 C CA . GLU A 1 93 ? -24.055 1.137 9.380 1.00 75.00 93 GLU A CA 1
ATOM 755 C C . GLU A 1 93 ? -25.120 0.082 9.706 1.00 75.00 93 GLU A C 1
ATOM 757 O O . GLU A 1 93 ? -26.298 0.276 9.398 1.00 75.00 93 GLU A O 1
ATOM 762 N N . GLN A 1 94 ? -24.735 -0.992 10.401 1.00 73.38 94 GLN A N 1
ATOM 763 C CA . GLN A 1 94 ? -25.645 -2.048 10.852 1.00 73.38 94 GLN A CA 1
ATOM 764 C C . GLN A 1 94 ? -26.556 -1.614 12.011 1.00 73.38 94 GLN A C 1
ATOM 766 O O . GLN A 1 94 ? -27.694 -2.077 12.084 1.00 73.38 94 GLN A O 1
ATOM 771 N N . SER A 1 95 ? -26.101 -0.716 12.892 1.00 68.25 95 SER A N 1
ATOM 772 C CA . SER A 1 95 ? -26.871 -0.236 14.051 1.00 68.25 95 SER A CA 1
ATOM 773 C C . SER A 1 95 ? -27.938 0.823 13.723 1.00 68.25 95 SER A C 1
ATOM 775 O O . SER A 1 95 ? -28.693 1.219 14.610 1.00 68.25 95 SER A O 1
ATOM 777 N N . GLY A 1 96 ? -28.085 1.221 12.450 1.00 59.91 96 GLY A N 1
ATOM 778 C CA . GLY A 1 96 ? -29.281 1.921 11.961 1.00 59.91 96 GLY A CA 1
ATOM 779 C C . GLY A 1 96 ? -29.105 3.368 11.495 1.00 59.91 96 GLY A C 1
ATOM 780 O O . GLY A 1 96 ? -30.111 4.067 11.389 1.00 59.91 96 GLY A O 1
ATOM 781 N N . GLN A 1 97 ? -27.890 3.843 11.179 1.00 55.09 97 GLN A N 1
ATOM 782 C CA . GLN A 1 97 ? -27.701 5.244 10.760 1.00 55.09 97 GLN A CA 1
ATOM 783 C C . GLN A 1 97 ? -27.622 5.525 9.251 1.00 55.09 97 GLN A C 1
ATOM 785 O O . GLN A 1 97 ? -27.885 6.667 8.881 1.00 55.09 97 GLN A O 1
ATOM 790 N N . ARG A 1 98 ? -27.371 4.566 8.342 1.00 49.12 98 ARG A N 1
ATOM 791 C CA . ARG A 1 98 ? -27.508 4.795 6.880 1.00 49.12 98 ARG A CA 1
ATOM 792 C C . ARG A 1 98 ? -27.842 3.499 6.126 1.00 49.12 98 ARG A C 1
ATOM 794 O O . ARG A 1 98 ? -26.999 2.621 6.003 1.00 49.12 98 ARG A O 1
ATOM 801 N N . LEU A 1 99 ? -29.045 3.402 5.543 1.00 45.03 99 LEU A N 1
ATOM 802 C CA . LEU A 1 99 ? -29.354 2.411 4.498 1.00 45.03 99 LEU A CA 1
ATOM 803 C C . LEU A 1 99 ? -28.633 2.818 3.200 1.00 45.03 99 LEU A C 1
ATOM 805 O O . LEU A 1 99 ? -29.212 3.461 2.327 1.00 45.03 99 LEU A O 1
ATOM 809 N N . GLY A 1 100 ? -27.355 2.479 3.073 1.00 46.59 100 GLY A N 1
ATOM 810 C CA . GLY A 1 100 ? -26.579 2.766 1.872 1.00 46.59 100 GLY A CA 1
ATOM 811 C C . GLY A 1 100 ? -25.531 1.695 1.624 1.00 46.59 100 GLY A C 1
ATOM 812 O O . GLY A 1 100 ? -24.452 1.771 2.179 1.00 46.59 100 GLY A O 1
ATOM 813 N N . LYS A 1 101 ? -25.862 0.742 0.744 1.00 47.41 101 LYS A N 1
ATOM 814 C CA . LYS A 1 101 ? -24.997 -0.328 0.212 1.00 47.41 101 LYS A CA 1
ATOM 815 C C . LYS A 1 101 ? -24.566 -1.381 1.250 1.00 47.41 101 LYS A C 1
ATOM 817 O O . LYS A 1 101 ? -23.568 -1.269 1.941 1.00 47.41 101 LYS A O 1
ATOM 822 N N . ARG A 1 102 ? -25.346 -2.465 1.294 1.00 46.50 102 ARG A N 1
ATOM 823 C CA . ARG A 1 102 ? -25.035 -3.721 1.990 1.00 46.50 102 ARG A CA 1
ATOM 824 C C . ARG A 1 102 ? -23.597 -4.142 1.642 1.00 46.50 102 ARG A C 1
ATOM 826 O O . ARG A 1 102 ? -23.314 -4.349 0.464 1.00 46.50 102 ARG A O 1
ATOM 833 N N . GLN A 1 103 ? -22.726 -4.231 2.647 1.00 51.09 103 GLN A N 1
ATOM 834 C CA . GLN A 1 103 ? -21.362 -4.751 2.514 1.00 51.09 103 GLN A CA 1
ATOM 835 C C . GLN A 1 103 ? -21.406 -6.079 1.743 1.00 51.09 103 GLN A C 1
ATOM 837 O O . GLN A 1 103 ? -22.262 -6.927 2.032 1.00 51.09 103 GLN A O 1
ATOM 842 N N . SER A 1 104 ? -20.553 -6.241 0.726 1.00 49.50 104 SER A N 1
ATOM 843 C CA . SER A 1 104 ? -20.504 -7.473 -0.063 1.00 49.50 104 SER A CA 1
ATOM 844 C C . SER A 1 104 ? -20.271 -8.650 0.873 1.00 49.50 104 SER A C 1
ATOM 846 O O . SER A 1 104 ? -19.395 -8.609 1.737 1.00 49.50 104 SER A O 1
ATOM 848 N N . VAL A 1 105 ? -21.038 -9.722 0.695 1.00 43.66 105 VAL A N 1
ATOM 849 C CA . VAL A 1 105 ? -20.794 -10.982 1.399 1.00 43.66 105 VAL A CA 1
ATOM 850 C C . VAL A 1 105 ? -19.357 -11.428 1.088 1.00 43.66 105 VAL A C 1
ATOM 852 O O . VAL A 1 105 ? -19.054 -11.762 -0.055 1.00 43.66 105 VAL A O 1
ATOM 855 N N . GLY A 1 106 ? -18.470 -11.402 2.088 1.00 51.31 106 GLY A N 1
ATOM 856 C CA . GLY A 1 106 ? -17.064 -11.815 1.955 1.00 51.31 106 GLY A CA 1
ATOM 857 C C . GLY A 1 106 ? -16.008 -10.739 2.228 1.00 51.31 106 GLY A C 1
ATOM 858 O O . GLY A 1 106 ? -14.820 -11.035 2.119 1.00 51.31 106 GLY A O 1
ATOM 859 N N . GLU A 1 107 ? -16.395 -9.521 2.603 1.00 62.56 107 GLU A N 1
ATOM 860 C CA . GLU A 1 107 ? -15.448 -8.467 2.983 1.00 62.56 107 GLU A CA 1
ATOM 861 C C . GLU A 1 107 ? -15.474 -8.220 4.490 1.00 62.56 107 GLU A C 1
ATOM 863 O O . GLU A 1 107 ? -16.533 -7.998 5.073 1.00 62.56 107 GLU A O 1
ATOM 868 N N . VAL A 1 108 ? -14.302 -8.277 5.127 1.00 68.06 108 VAL A N 1
ATOM 869 C CA . VAL A 1 108 ? -14.140 -8.090 6.575 1.00 68.06 108 VAL A CA 1
ATOM 870 C C . VAL A 1 108 ? -13.144 -6.959 6.803 1.00 68.06 108 VAL A C 1
ATOM 872 O O . VAL A 1 108 ? -11.932 -7.170 6.865 1.00 68.06 108 VAL A O 1
ATOM 875 N N . GLY A 1 109 ? -13.662 -5.738 6.933 1.00 81.69 109 GLY A N 1
ATOM 876 C CA . GLY A 1 109 ? -12.841 -4.531 7.029 1.00 81.69 109 GLY A CA 1
ATOM 877 C C . GLY A 1 109 ? -12.090 -4.255 5.722 1.00 81.69 109 GLY A C 1
ATOM 878 O O . GLY A 1 109 ? -12.719 -4.123 4.673 1.00 81.69 109 GLY A O 1
ATOM 879 N N . VAL A 1 110 ? -10.759 -4.168 5.783 1.00 83.12 110 VAL A N 1
ATOM 880 C CA . VAL A 1 110 ? -9.882 -3.976 4.613 1.00 83.12 110 VAL A CA 1
ATOM 881 C C . VAL A 1 110 ? -9.436 -5.287 3.959 1.00 83.12 110 VAL A C 1
ATOM 883 O O . VAL A 1 110 ? -8.865 -5.269 2.868 1.00 83.12 110 VAL A O 1
ATOM 886 N N . ALA A 1 111 ? -9.694 -6.432 4.596 1.00 86.19 111 ALA A N 1
ATOM 887 C CA . ALA A 1 111 ? -9.432 -7.742 4.017 1.00 86.19 111 ALA A CA 1
ATOM 888 C C . ALA A 1 111 ? -10.627 -8.224 3.181 1.00 86.19 111 ALA A C 1
ATOM 890 O O . ALA A 1 111 ? -11.788 -8.118 3.586 1.00 86.19 111 ALA A O 1
ATOM 891 N N . SER A 1 112 ? -10.330 -8.820 2.029 1.00 85.56 112 SER A N 1
ATOM 892 C CA . SER A 1 112 ? -11.309 -9.474 1.164 1.00 85.56 112 SER A CA 1
ATOM 893 C C . SER A 1 112 ? -11.055 -10.972 1.149 1.00 85.56 112 SER A C 1
ATOM 895 O O . SER A 1 112 ? -9.939 -11.402 0.865 1.00 85.56 112 SER A O 1
ATOM 897 N N . ALA A 1 113 ? -12.087 -11.776 1.414 1.00 87.00 113 ALA A N 1
ATOM 898 C CA . ALA A 1 113 ? -12.021 -13.232 1.281 1.00 87.00 113 ALA A CA 1
ATOM 899 C C . ALA A 1 113 ? -11.964 -13.693 -0.188 1.00 87.00 113 ALA A C 1
ATOM 901 O O . ALA A 1 113 ? -11.608 -14.836 -0.463 1.00 87.00 113 ALA A O 1
ATOM 902 N N . ASN A 1 114 ? -12.324 -12.806 -1.121 1.00 88.12 114 ASN A N 1
ATOM 903 C CA . ASN A 1 114 ? -12.504 -13.097 -2.540 1.00 88.12 114 ASN A CA 1
ATOM 904 C C . ASN A 1 114 ? -11.612 -12.205 -3.414 1.00 88.12 114 ASN A C 1
ATOM 906 O O . ASN A 1 114 ? -12.043 -11.743 -4.470 1.00 88.12 114 ASN A O 1
ATOM 910 N N . CYS A 1 115 ? -10.382 -11.935 -2.972 1.00 88.56 115 CYS A N 1
ATOM 911 C CA . CYS A 1 115 ? -9.425 -11.165 -3.755 1.00 88.56 115 CYS A CA 1
ATOM 912 C C . CYS A 1 115 ? -9.076 -11.940 -5.036 1.00 88.56 115 CYS A C 1
ATOM 914 O O . CYS A 1 115 ? -8.639 -13.090 -4.955 1.00 88.56 115 CYS A O 1
ATOM 916 N N . ALA A 1 116 ? -9.307 -11.325 -6.200 1.00 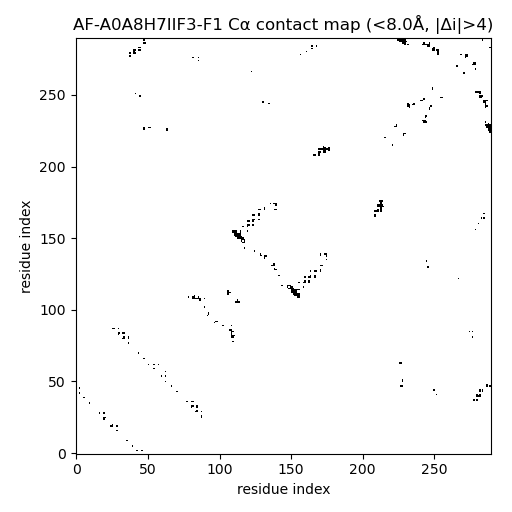91.62 116 ALA A N 1
ATOM 917 C CA . ALA A 1 116 ? -9.096 -11.916 -7.520 1.00 91.62 116 ALA A CA 1
ATOM 918 C C . ALA A 1 116 ? -7.882 -11.256 -8.208 1.00 91.62 116 ALA A C 1
ATOM 920 O O . ALA A 1 116 ? -8.017 -10.164 -8.766 1.00 91.62 116 ALA A O 1
ATOM 921 N N . PRO A 1 117 ? -6.688 -11.883 -8.188 1.00 91.31 117 PRO A N 1
ATOM 922 C CA . PRO A 1 117 ? -5.458 -11.298 -8.728 1.00 91.31 117 PRO A CA 1
ATOM 923 C C . PRO A 1 117 ? -5.564 -10.856 -10.184 1.00 91.31 117 PRO A C 1
ATOM 925 O O . PRO A 1 117 ? -5.037 -9.807 -10.534 1.00 91.31 117 PRO A O 1
ATOM 928 N N . ALA A 1 118 ? -6.251 -11.629 -11.031 1.00 92.38 118 ALA A N 1
ATOM 929 C CA . ALA A 1 118 ? -6.387 -11.302 -12.447 1.00 92.38 118 ALA A CA 1
ATOM 930 C C . ALA A 1 118 ? -7.124 -9.970 -12.656 1.00 92.38 118 ALA A C 1
ATOM 932 O O . ALA A 1 118 ? -6.708 -9.158 -13.479 1.00 92.38 118 ALA A O 1
ATOM 933 N N . ASP A 1 119 ? -8.173 -9.708 -11.874 1.00 92.44 119 ASP A N 1
ATOM 934 C CA . ASP A 1 119 ? -8.901 -8.439 -11.925 1.00 92.44 119 ASP A CA 1
ATOM 935 C C . ASP A 1 119 ? -8.039 -7.289 -11.402 1.00 92.44 119 ASP A C 1
ATOM 937 O O . ASP A 1 119 ? -8.019 -6.211 -11.993 1.00 92.44 119 ASP A O 1
ATOM 941 N N . MET A 1 120 ? -7.255 -7.535 -10.350 1.00 90.75 120 MET A N 1
ATOM 942 C CA . MET A 1 120 ? -6.303 -6.554 -9.826 1.00 90.75 120 MET A CA 1
ATOM 943 C C . MET A 1 120 ? -5.224 -6.181 -10.840 1.00 90.75 120 MET A C 1
ATOM 945 O O . MET A 1 120 ? -4.951 -4.996 -11.017 1.00 90.75 120 MET A O 1
ATOM 949 N N . VAL A 1 121 ? -4.654 -7.164 -11.544 1.00 94.00 121 VAL A N 1
ATOM 950 C CA . VAL A 1 121 ? -3.687 -6.928 -12.626 1.00 94.00 121 VAL A CA 1
ATOM 951 C C . VAL A 1 121 ? -4.320 -6.082 -13.727 1.00 94.00 121 VAL A C 1
ATOM 953 O O . VAL A 1 121 ? -3.719 -5.092 -14.130 1.00 94.00 121 VAL A O 1
ATOM 956 N N . ARG A 1 122 ? -5.544 -6.405 -14.171 1.00 93.62 122 ARG A N 1
ATOM 957 C CA . ARG A 1 122 ? -6.257 -5.614 -15.194 1.00 93.62 122 ARG A CA 1
ATOM 958 C C . ARG A 1 122 ? -6.477 -4.169 -14.756 1.00 93.62 122 ARG A C 1
ATOM 960 O O . ARG A 1 122 ? -6.226 -3.262 -15.541 1.00 93.62 122 ARG A O 1
ATOM 967 N N . MET A 1 123 ? -6.922 -3.953 -13.518 1.00 90.00 123 MET A N 1
ATOM 968 C CA . MET A 1 123 ? -7.145 -2.605 -12.984 1.00 90.00 123 MET A CA 1
ATOM 969 C C . MET A 1 123 ? -5.846 -1.803 -12.894 1.00 90.00 123 MET A C 1
ATOM 971 O O . MET A 1 123 ? -5.796 -0.674 -13.377 1.00 90.00 123 MET A O 1
ATOM 975 N N . CYS A 1 124 ? -4.788 -2.390 -12.325 1.00 90.75 124 CYS A N 1
ATOM 976 C CA . CYS A 1 124 ? -3.494 -1.717 -12.205 1.00 90.75 124 CYS A CA 1
ATOM 977 C C . CYS A 1 124 ? -2.902 -1.419 -13.588 1.00 90.75 124 CYS A C 1
ATOM 979 O O . CYS A 1 124 ? -2.412 -0.321 -13.818 1.00 90.75 124 CYS A O 1
ATO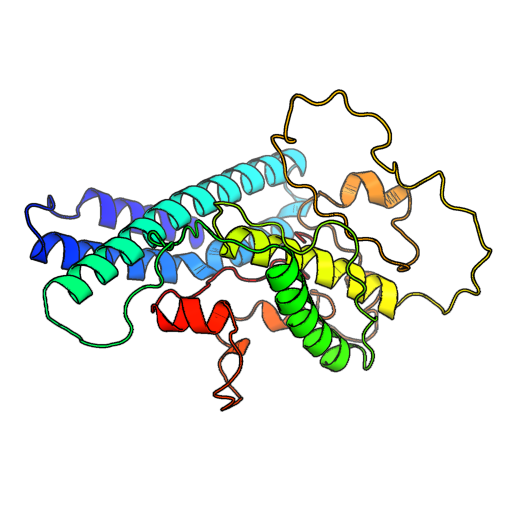M 981 N N . ALA A 1 125 ? -2.992 -2.359 -14.531 1.00 90.31 125 ALA A N 1
ATOM 982 C CA . ALA A 1 125 ? -2.486 -2.178 -15.887 1.00 90.31 125 ALA A CA 1
ATOM 983 C C . ALA A 1 125 ? -3.269 -1.122 -16.674 1.00 90.31 125 ALA A C 1
ATOM 985 O O . ALA A 1 125 ? -2.656 -0.367 -17.420 1.00 90.31 125 ALA A O 1
ATOM 986 N N . ALA A 1 126 ? -4.592 -1.027 -16.501 1.00 89.38 126 ALA A N 1
ATOM 987 C CA . ALA A 1 126 ? -5.390 0.036 -17.110 1.00 89.38 126 ALA A CA 1
ATOM 988 C C . ALA A 1 126 ? -4.949 1.415 -16.597 1.00 89.38 126 ALA A C 1
ATOM 990 O O . ALA A 1 126 ? -4.645 2.297 -17.395 1.00 89.38 126 ALA A O 1
ATOM 991 N N . PHE A 1 127 ? -4.813 1.558 -15.274 1.00 87.00 127 PHE A N 1
ATOM 992 C CA . PHE A 1 127 ? -4.309 2.784 -14.658 1.00 87.00 127 PHE A CA 1
ATOM 993 C C . PHE A 1 127 ? -2.895 3.137 -15.144 1.00 87.00 127 PHE A C 1
ATOM 995 O O . PHE A 1 127 ? -2.654 4.259 -15.576 1.00 87.00 127 PHE A O 1
ATOM 1002 N N . VAL A 1 128 ? -1.960 2.183 -15.132 1.00 87.06 128 VAL A N 1
ATOM 1003 C CA . VAL A 1 128 ? -0.586 2.411 -15.608 1.00 87.06 128 VAL A CA 1
ATOM 1004 C C . VAL A 1 128 ? -0.556 2.732 -17.102 1.00 87.06 128 VAL A C 1
ATOM 1006 O O . VAL A 1 128 ? 0.194 3.611 -17.505 1.00 87.06 128 VAL A O 1
ATOM 1009 N N . SER A 1 129 ? -1.405 2.102 -17.915 1.00 86.75 129 SER A N 1
ATOM 1010 C CA . SER A 1 129 ? -1.503 2.398 -19.349 1.00 86.75 129 SER A CA 1
ATOM 1011 C C . SER A 1 129 ? -1.923 3.840 -19.611 1.00 86.75 129 SER A C 1
ATOM 1013 O O . SER A 1 129 ? -1.334 4.483 -20.472 1.00 86.75 129 SER A O 1
ATOM 1015 N N . GLU A 1 130 ? -2.890 4.370 -18.855 1.00 85.94 130 GLU A N 1
ATOM 1016 C CA . GLU A 1 130 ? -3.283 5.783 -18.953 1.00 85.94 130 GLU A CA 1
ATOM 1017 C C . GLU A 1 130 ? -2.114 6.719 -18.613 1.00 85.94 130 GLU A C 1
ATOM 1019 O O . GLU A 1 130 ? -1.913 7.731 -19.286 1.00 85.94 130 GLU A O 1
ATOM 1024 N N . LEU A 1 131 ? -1.304 6.363 -17.610 1.00 82.31 131 LEU A N 1
ATOM 1025 C CA . LEU A 1 131 ? -0.109 7.131 -17.253 1.00 82.31 131 LEU A CA 1
ATOM 1026 C C . LEU A 1 131 ? 0.968 7.066 -18.339 1.00 82.31 131 LEU A C 1
ATOM 1028 O O . LEU A 1 131 ? 1.557 8.091 -18.675 1.00 82.31 131 LEU A O 1
ATOM 1032 N N . CYS A 1 132 ? 1.232 5.883 -18.892 1.00 81.56 132 CYS A N 1
ATOM 1033 C CA . CYS A 1 132 ? 2.206 5.708 -19.966 1.00 81.56 132 CYS A CA 1
ATOM 1034 C C . CYS A 1 132 ? 1.785 6.452 -21.228 1.00 81.56 132 CYS A C 1
ATOM 1036 O O . CYS A 1 132 ? 2.605 7.134 -21.831 1.00 81.56 132 CYS A O 1
ATOM 1038 N N . GLU A 1 133 ? 0.507 6.383 -21.593 1.00 83.81 133 GLU A N 1
ATOM 1039 C CA . GLU A 1 133 ? -0.027 7.105 -22.744 1.00 83.81 133 GLU A CA 1
ATOM 1040 C C . GLU A 1 133 ? 0.126 8.621 -22.561 1.00 83.81 133 GLU A C 1
ATOM 1042 O O . GLU A 1 133 ? 0.585 9.315 -23.466 1.00 83.81 133 GLU A O 1
ATOM 1047 N N . ALA A 1 134 ? -0.178 9.140 -21.366 1.00 78.88 134 ALA A N 1
ATOM 1048 C CA . ALA A 1 134 ? -0.042 10.562 -21.063 1.00 78.88 134 ALA A CA 1
ATOM 1049 C C . ALA A 1 134 ? 1.417 11.054 -21.088 1.00 78.88 134 ALA A C 1
ATOM 1051 O O . ALA A 1 134 ? 1.667 12.188 -21.501 1.00 78.88 134 ALA A O 1
ATOM 1052 N N . THR A 1 135 ? 2.373 10.229 -20.649 1.00 77.06 135 THR A N 1
ATOM 1053 C CA . THR A 1 135 ? 3.776 10.648 -20.508 1.00 77.06 135 THR A CA 1
ATOM 1054 C C . THR A 1 135 ? 4.649 10.300 -21.717 1.00 77.06 135 THR A C 1
ATOM 1056 O O . THR A 1 135 ? 5.542 11.068 -22.068 1.00 77.06 135 THR A O 1
ATOM 1059 N N . LEU A 1 136 ? 4.411 9.152 -22.352 1.00 76.50 136 LEU A N 1
ATOM 1060 C CA . LEU A 1 136 ? 5.258 8.570 -23.401 1.00 76.50 136 LEU A CA 1
ATOM 1061 C C . LEU A 1 136 ? 4.546 8.474 -24.761 1.00 76.50 136 LEU A C 1
ATOM 1063 O O . LEU A 1 136 ? 5.202 8.212 -25.768 1.00 76.50 136 LEU A O 1
ATOM 1067 N N . GLY A 1 137 ? 3.227 8.699 -24.814 1.00 79.00 137 GLY A N 1
ATOM 1068 C CA . GLY A 1 137 ? 2.432 8.645 -26.048 1.00 79.00 137 GLY A CA 1
ATOM 1069 C C . GLY A 1 137 ? 2.241 7.239 -26.623 1.00 79.00 137 GLY A C 1
ATOM 1070 O O . GLY A 1 137 ? 1.844 7.104 -27.780 1.00 79.00 137 GLY A O 1
ATOM 1071 N N . ALA A 1 138 ? 2.589 6.207 -25.855 1.00 80.31 138 ALA A N 1
ATOM 1072 C CA . ALA A 1 138 ? 2.374 4.813 -26.201 1.00 80.31 138 ALA A CA 1
ATOM 1073 C C . ALA A 1 138 ? 2.267 3.959 -24.932 1.00 80.31 138 ALA A C 1
ATOM 1075 O O . ALA A 1 138 ? 2.905 4.246 -23.914 1.00 80.31 138 ALA A O 1
ATOM 1076 N N . THR A 1 139 ? 1.524 2.855 -25.025 1.00 84.38 139 THR A N 1
ATOM 1077 C CA . THR A 1 139 ? 1.414 1.854 -23.960 1.00 84.38 139 THR A CA 1
ATOM 1078 C C . THR A 1 139 ? 1.648 0.433 -24.494 1.00 84.38 139 THR A C 1
ATOM 1080 O O . THR A 1 139 ? 1.093 0.066 -25.536 1.00 84.38 139 THR A O 1
ATOM 1083 N N . PRO A 1 140 ? 2.462 -0.393 -23.811 1.00 86.62 140 PRO A N 1
ATOM 1084 C CA . PRO A 1 140 ? 2.583 -1.814 -24.119 1.00 86.62 140 PRO A CA 1
ATOM 1085 C C . PRO A 1 140 ? 1.257 -2.576 -23.934 1.00 86.62 140 PRO A C 1
ATOM 1087 O O . PRO A 1 140 ? 0.477 -2.256 -23.032 1.00 86.62 140 PRO A O 1
ATOM 1090 N N . PRO A 1 141 ? 0.986 -3.615 -24.746 1.00 88.56 141 PRO A N 1
ATOM 1091 C CA . PRO A 1 141 ? -0.193 -4.456 -24.568 1.00 88.56 141 PRO A CA 1
ATOM 1092 C C . PRO A 1 141 ? -0.060 -5.371 -23.339 1.00 88.56 141 PRO A C 1
ATOM 1094 O O . PRO A 1 141 ? 0.996 -5.944 -23.083 1.00 88.56 141 PRO A O 1
ATOM 1097 N N . LEU A 1 142 ? -1.167 -5.578 -22.619 1.00 91.12 142 LEU A N 1
ATOM 1098 C CA . LEU A 1 142 ? -1.250 -6.527 -21.504 1.00 91.12 142 LEU A CA 1
ATOM 1099 C C . LEU A 1 142 ? -1.739 -7.900 -21.984 1.00 91.12 142 LEU A C 1
ATOM 1101 O O . LEU A 1 142 ? -2.838 -8.018 -22.529 1.00 91.12 142 LEU A O 1
ATOM 1105 N N . VAL A 1 143 ? -0.977 -8.950 -21.677 1.00 93.12 143 VAL A N 1
ATOM 1106 C CA . VAL A 1 143 ? -1.390 -10.352 -21.838 1.00 93.12 143 VAL A CA 1
ATOM 1107 C C . VAL A 1 143 ? -1.392 -11.023 -20.464 1.00 93.12 143 VAL A C 1
ATOM 1109 O O . VAL A 1 143 ? -0.419 -10.920 -19.725 1.00 93.12 143 VAL A O 1
ATOM 1112 N N . ILE A 1 144 ? -2.491 -11.698 -20.111 1.00 93.25 144 ILE A N 1
ATOM 1113 C CA . ILE A 1 144 ? -2.625 -12.444 -18.850 1.00 93.25 144 ILE A CA 1
ATOM 1114 C C . ILE A 1 144 ? -2.802 -13.926 -19.182 1.00 93.25 144 ILE A C 1
ATOM 1116 O O . ILE A 1 144 ? -3.772 -14.294 -19.846 1.00 93.25 144 ILE A O 1
ATOM 1120 N N . ASP A 1 145 ? -1.889 -14.762 -18.694 1.00 90.19 145 ASP A N 1
ATOM 1121 C CA . ASP A 1 145 ? -1.906 -16.219 -18.820 1.00 90.19 145 ASP A CA 1
ATOM 1122 C C . ASP A 1 145 ? -2.026 -16.918 -17.443 1.00 90.19 145 ASP A C 1
ATOM 1124 O O . ASP A 1 145 ? -2.075 -16.281 -16.388 1.00 90.19 145 ASP A O 1
ATOM 1128 N N . GLY A 1 146 ? -2.148 -18.251 -17.442 1.00 88.81 146 GLY A N 1
ATOM 1129 C CA . GLY A 1 146 ? -2.248 -19.058 -16.218 1.00 88.81 146 GLY A CA 1
ATOM 1130 C C . GLY A 1 146 ? -3.668 -19.204 -15.645 1.00 88.81 146 GLY A C 1
ATOM 1131 O O . GLY A 1 146 ? -4.652 -19.271 -16.380 1.00 88.81 146 GLY A O 1
ATOM 1132 N N . ILE A 1 147 ? -3.779 -19.328 -14.314 1.00 88.12 147 ILE A N 1
ATOM 1133 C CA . ILE A 1 147 ? -5.040 -19.641 -13.609 1.00 88.12 147 ILE A CA 1
ATOM 1134 C C . ILE A 1 147 ? -5.754 -18.349 -13.182 1.00 88.12 147 ILE A C 1
ATOM 1136 O O . ILE A 1 147 ? -5.655 -17.903 -12.035 1.00 88.12 147 ILE A O 1
ATOM 1140 N N . VAL A 1 148 ? -6.490 -17.745 -14.115 1.00 90.19 148 VAL A N 1
ATOM 1141 C CA . VAL A 1 148 ? -7.107 -16.415 -13.942 1.00 90.19 148 VAL A CA 1
ATOM 1142 C C . VAL A 1 148 ? -8.318 -16.376 -13.004 1.00 90.19 148 VAL A C 1
ATOM 1144 O O . VAL A 1 148 ? -8.599 -15.328 -12.430 1.00 90.19 148 VAL A O 1
ATOM 1147 N N . ASP A 1 149 ? -8.994 -17.506 -12.787 1.00 89.31 149 ASP A N 1
ATOM 1148 C CA . ASP A 1 149 ? -10.188 -17.595 -11.928 1.00 89.31 149 ASP A CA 1
ATOM 1149 C C . ASP A 1 149 ? -9.857 -17.768 -10.433 1.00 89.31 149 ASP A C 1
ATOM 1151 O O . ASP A 1 149 ? -10.740 -17.997 -9.601 1.00 89.31 149 ASP A O 1
ATOM 1155 N N . THR A 1 150 ? -8.573 -17.675 -10.072 1.00 89.25 150 THR A N 1
ATOM 1156 C CA . THR A 1 150 ? -8.101 -17.856 -8.697 1.00 89.25 150 THR A CA 1
ATOM 1157 C C . THR A 1 150 ? -8.636 -16.758 -7.779 1.00 89.25 150 THR A C 1
ATOM 1159 O O . THR A 1 150 ? -8.538 -15.570 -8.084 1.00 89.25 150 THR A O 1
ATOM 1162 N N . LYS A 1 151 ? -9.142 -17.156 -6.607 1.00 90.00 151 LYS A N 1
ATOM 1163 C CA . LYS A 1 151 ? -9.539 -16.249 -5.523 1.00 90.00 151 LYS A CA 1
ATOM 1164 C C . LYS A 1 151 ? -8.902 -16.678 -4.216 1.00 90.00 151 LYS A C 1
ATOM 1166 O O . LYS A 1 151 ? -8.768 -17.872 -3.956 1.00 90.00 151 LYS A O 1
ATOM 1171 N N . PHE A 1 152 ? -8.535 -15.709 -3.387 1.00 88.00 152 PHE A N 1
ATOM 1172 C CA . PHE A 1 152 ? -7.974 -15.981 -2.069 1.00 88.00 152 PHE A CA 1
ATOM 1173 C C . PHE A 1 152 ? -8.241 -14.843 -1.084 1.00 88.00 152 PHE A C 1
ATOM 1175 O O . PHE A 1 152 ? -8.583 -13.725 -1.473 1.00 88.00 152 PHE A O 1
ATOM 1182 N N . ALA A 1 153 ? -8.080 -15.140 0.206 1.00 90.00 153 ALA A N 1
ATOM 1183 C CA . ALA A 1 153 ? -8.213 -14.146 1.256 1.00 90.00 153 ALA A CA 1
ATOM 1184 C C . ALA A 1 153 ? -6.941 -13.293 1.348 1.00 90.00 153 ALA A C 1
ATOM 1186 O O . ALA A 1 153 ? -5.865 -13.812 1.650 1.00 90.00 153 ALA A O 1
ATOM 1187 N N . TYR A 1 154 ? -7.059 -11.990 1.097 1.00 90.50 154 TYR A N 1
ATOM 1188 C CA . TYR A 1 154 ? -5.937 -11.055 1.177 1.00 90.50 154 TYR A CA 1
ATOM 1189 C C . TYR A 1 154 ? -6.401 -9.609 1.380 1.00 90.50 154 TYR A C 1
ATOM 1191 O O . TYR A 1 154 ? -7.595 -9.321 1.354 1.00 90.50 154 TYR A O 1
ATOM 1199 N N . VAL A 1 155 ? -5.450 -8.693 1.576 1.00 88.06 155 VAL A N 1
ATOM 1200 C CA . VAL A 1 155 ? -5.684 -7.242 1.634 1.00 88.06 155 VAL A CA 1
ATOM 1201 C C . VAL A 1 155 ? -5.448 -6.651 0.236 1.00 88.06 155 VAL A C 1
ATOM 1203 O O . VAL A 1 155 ? -4.287 -6.546 -0.169 1.00 88.06 155 VAL A O 1
ATOM 1206 N N . PRO A 1 156 ? -6.496 -6.268 -0.522 1.00 86.56 156 PRO A N 1
ATOM 1207 C CA . PRO A 1 156 ? -6.346 -5.857 -1.922 1.00 86.56 156 PRO A CA 1
ATOM 1208 C C . PRO A 1 156 ? -5.366 -4.692 -2.118 1.00 86.56 156 PRO A C 1
ATOM 1210 O O . PRO A 1 156 ? -4.499 -4.775 -2.982 1.00 86.56 156 PRO A O 1
ATOM 1213 N N . VAL A 1 157 ? -5.406 -3.673 -1.253 1.00 81.44 157 VAL A N 1
ATOM 1214 C CA . VAL A 1 157 ? -4.517 -2.490 -1.325 1.00 81.44 157 VAL A CA 1
ATOM 1215 C C . VAL A 1 157 ? -3.034 -2.862 -1.389 1.00 81.44 157 VAL A C 1
ATOM 1217 O O . VAL A 1 157 ? -2.253 -2.198 -2.066 1.00 81.44 157 VAL A O 1
ATOM 1220 N N . HIS A 1 158 ? -2.619 -3.931 -0.705 1.00 87.38 158 HIS A N 1
ATOM 1221 C CA . HIS A 1 158 ? -1.222 -4.363 -0.738 1.00 87.38 158 HIS A CA 1
ATOM 1222 C C . HIS A 1 158 ? -0.828 -4.895 -2.118 1.00 87.38 158 HIS A C 1
ATOM 1224 O O . HIS A 1 158 ? 0.235 -4.549 -2.627 1.00 87.38 158 HIS A O 1
ATOM 1230 N N . ILE A 1 159 ? -1.680 -5.725 -2.727 1.00 89.50 159 ILE A N 1
ATOM 1231 C CA . ILE A 1 159 ? -1.437 -6.264 -4.070 1.00 89.50 159 ILE A CA 1
ATOM 1232 C C . ILE A 1 159 ? -1.484 -5.137 -5.093 1.00 89.50 159 ILE A C 1
ATOM 1234 O O . ILE A 1 159 ? -0.635 -5.085 -5.970 1.00 89.50 159 ILE A O 1
ATOM 1238 N N . GLU A 1 160 ? -2.445 -4.230 -4.963 1.00 84.31 160 GLU A N 1
ATOM 1239 C CA . GLU A 1 160 ? -2.626 -3.095 -5.864 1.00 84.31 160 GLU A CA 1
ATOM 1240 C C . GLU A 1 160 ? -1.370 -2.229 -5.908 1.00 84.31 160 GLU A C 1
ATOM 1242 O O . GLU A 1 160 ? -0.862 -1.934 -6.988 1.00 84.31 160 GLU A O 1
ATOM 1247 N N . TYR A 1 161 ? -0.817 -1.900 -4.739 1.00 82.75 161 TYR A N 1
ATOM 1248 C CA . TYR A 1 161 ? 0.433 -1.160 -4.644 1.00 82.75 161 TYR A CA 1
ATOM 1249 C C . TYR A 1 161 ? 1.593 -1.906 -5.316 1.00 82.75 161 TYR A C 1
ATOM 1251 O O . TYR A 1 161 ? 2.262 -1.346 -6.181 1.00 82.75 161 TYR A O 1
ATOM 1259 N N . ILE A 1 162 ? 1.801 -3.184 -4.973 1.00 88.06 162 ILE A N 1
ATOM 1260 C CA . ILE A 1 162 ? 2.889 -3.999 -5.536 1.00 88.06 162 ILE A CA 1
ATOM 1261 C C . ILE A 1 162 ? 2.767 -4.095 -7.062 1.00 88.06 162 ILE A C 1
ATOM 1263 O O . ILE A 1 162 ? 3.741 -3.873 -7.776 1.00 88.06 162 ILE A O 1
ATOM 1267 N N . LEU A 1 163 ? 1.572 -4.407 -7.570 1.00 91.62 163 LEU A N 1
ATOM 1268 C CA . LEU A 1 163 ? 1.321 -4.540 -9.002 1.00 91.62 163 LEU A CA 1
ATOM 1269 C C . LEU A 1 163 ? 1.494 -3.208 -9.726 1.00 91.62 163 LEU A C 1
ATOM 1271 O O . LEU A 1 163 ? 2.099 -3.190 -10.789 1.00 91.62 163 LEU A O 1
ATOM 1275 N N . THR A 1 164 ? 1.008 -2.104 -9.160 1.00 86.50 164 THR A N 1
ATOM 1276 C CA . THR A 1 164 ? 1.144 -0.777 -9.774 1.00 86.50 164 THR A CA 1
ATOM 1277 C C . THR A 1 164 ? 2.610 -0.373 -9.905 1.00 86.50 164 THR A C 1
ATOM 1279 O O . THR A 1 164 ? 3.011 0.100 -10.964 1.00 86.50 164 THR A O 1
ATOM 1282 N N . GLU A 1 165 ? 3.437 -0.576 -8.875 1.00 84.50 165 GLU A N 1
ATOM 1283 C CA . GLU A 1 165 ? 4.871 -0.254 -8.952 1.00 84.50 165 GLU A CA 1
ATOM 1284 C C . GLU A 1 165 ? 5.608 -1.162 -9.956 1.00 84.50 165 GLU A C 1
ATOM 1286 O O . GLU A 1 165 ? 6.327 -0.657 -10.819 1.00 84.50 165 GLU A O 1
ATOM 1291 N N . ILE A 1 166 ? 5.355 -2.479 -9.936 1.00 90.94 166 ILE A N 1
ATOM 1292 C CA . ILE A 1 166 ? 5.965 -3.417 -10.896 1.00 90.94 166 ILE A CA 1
ATOM 1293 C C . ILE A 1 166 ? 5.552 -3.087 -12.338 1.00 90.94 166 ILE A C 1
ATOM 1295 O O . ILE A 1 166 ? 6.399 -3.063 -13.232 1.00 90.94 166 ILE A O 1
ATOM 1299 N N . LEU A 1 167 ? 4.264 -2.821 -12.578 1.00 91.25 167 LEU A N 1
ATOM 1300 C CA . LEU A 1 167 ? 3.748 -2.516 -13.913 1.00 91.25 167 LEU A CA 1
ATOM 1301 C C . LEU A 1 167 ? 4.271 -1.176 -14.432 1.00 91.25 167 LEU A C 1
ATOM 1303 O O . LEU A 1 167 ? 4.604 -1.099 -15.608 1.00 91.25 167 LEU A O 1
ATOM 1307 N N . LYS A 1 168 ? 4.424 -0.149 -13.584 1.00 87.38 168 LYS A N 1
ATOM 1308 C CA . LYS A 1 168 ? 5.075 1.109 -13.994 1.00 87.38 168 LYS A CA 1
ATOM 1309 C C . LYS A 1 168 ? 6.496 0.875 -14.489 1.00 87.38 168 LYS A C 1
ATOM 1311 O O . LYS A 1 168 ? 6.844 1.384 -15.548 1.00 87.38 168 LYS A O 1
ATOM 1316 N N . ASN A 1 169 ? 7.291 0.087 -13.761 1.00 87.12 169 ASN A N 1
ATOM 1317 C CA . ASN A 1 169 ? 8.663 -0.235 -14.164 1.00 87.12 169 ASN A CA 1
ATOM 1318 C C . ASN A 1 169 ? 8.676 -1.003 -15.498 1.00 87.12 169 ASN A C 1
ATOM 1320 O O . ASN A 1 169 ? 9.407 -0.647 -16.418 1.00 87.12 169 ASN A O 1
ATOM 1324 N N . SER A 1 170 ? 7.822 -2.021 -15.619 1.00 89.62 170 SER A N 1
ATOM 1325 C CA . SER A 1 170 ? 7.692 -2.851 -16.822 1.00 89.62 170 SER A CA 1
ATOM 1326 C C . SER A 1 170 ? 7.261 -2.042 -18.055 1.00 89.62 170 SER A C 1
ATOM 1328 O O . SER A 1 170 ? 7.875 -2.157 -19.122 1.00 89.62 170 SER A O 1
ATOM 1330 N N . HIS A 1 171 ? 6.243 -1.186 -17.913 1.00 86.69 171 HIS A N 1
ATOM 1331 C CA . HIS A 1 171 ? 5.762 -0.348 -19.006 1.00 86.69 171 HIS A CA 1
ATOM 1332 C C . HIS A 1 171 ? 6.796 0.703 -19.413 1.00 86.69 171 HIS A C 1
ATOM 1334 O O . HIS A 1 171 ? 7.027 0.890 -20.605 1.00 86.69 171 HIS A O 1
ATOM 1340 N N . ASP A 1 172 ? 7.440 1.358 -18.442 1.00 82.00 172 ASP A N 1
ATOM 1341 C CA . ASP A 1 172 ? 8.467 2.368 -18.702 1.00 82.00 172 ASP A CA 1
ATOM 1342 C C . ASP A 1 172 ? 9.651 1.777 -19.476 1.00 82.00 172 ASP A C 1
ATOM 1344 O O . ASP A 1 172 ? 10.053 2.325 -20.503 1.00 82.00 172 ASP A O 1
ATOM 1348 N N . CYS A 1 173 ? 10.167 0.618 -19.049 1.00 84.50 173 CYS A N 1
ATOM 1349 C CA . CYS A 1 173 ? 11.262 -0.049 -19.751 1.00 84.50 173 CYS A CA 1
ATOM 1350 C C . CYS A 1 173 ? 10.860 -0.488 -21.166 1.00 84.50 173 CYS A C 1
ATOM 1352 O O . CYS A 1 173 ? 11.628 -0.286 -22.103 1.00 84.50 173 CYS A O 1
ATOM 1354 N N . THR A 1 174 ? 9.660 -1.048 -21.341 1.00 85.44 174 THR A N 1
ATOM 1355 C CA . THR A 1 174 ? 9.184 -1.510 -22.658 1.00 85.44 174 THR A CA 1
ATOM 1356 C C . THR A 1 174 ? 8.941 -0.345 -23.618 1.00 85.44 174 THR A C 1
ATOM 1358 O O . THR A 1 174 ? 9.314 -0.426 -24.784 1.00 85.44 174 THR A O 1
ATOM 1361 N N . ALA A 1 175 ? 8.374 0.765 -23.142 1.00 81.31 175 ALA A N 1
ATOM 1362 C CA . ALA A 1 175 ? 8.123 1.949 -23.964 1.00 81.31 175 ALA A CA 1
ATOM 1363 C C . ALA A 1 175 ? 9.417 2.643 -24.432 1.00 81.31 175 ALA A C 1
ATOM 1365 O O . ALA A 1 175 ? 9.451 3.211 -25.522 1.00 81.31 175 ALA A O 1
ATOM 1366 N N . HIS A 1 176 ? 10.491 2.575 -23.639 1.00 74.44 176 HIS A N 1
ATOM 1367 C CA . HIS A 1 176 ? 11.805 3.122 -23.998 1.00 74.44 176 HIS A CA 1
ATOM 1368 C C . HIS A 1 176 ? 12.719 2.124 -24.722 1.00 74.44 176 HIS A C 1
ATOM 1370 O O . HIS A 1 176 ? 13.819 2.498 -25.144 1.00 74.44 176 HIS A O 1
ATOM 1376 N N . ALA A 1 177 ? 12.307 0.862 -24.866 1.00 73.56 177 ALA A N 1
ATOM 1377 C CA . ALA A 1 177 ? 13.104 -0.126 -25.569 1.00 73.56 177 ALA A CA 1
ATOM 1378 C C . ALA A 1 177 ? 13.151 0.222 -27.069 1.00 73.56 177 ALA A C 1
ATOM 1380 O O . ALA A 1 177 ? 12.105 0.412 -27.698 1.00 73.56 177 ALA A O 1
ATOM 1381 N N . PRO A 1 178 ? 14.344 0.316 -27.688 1.00 59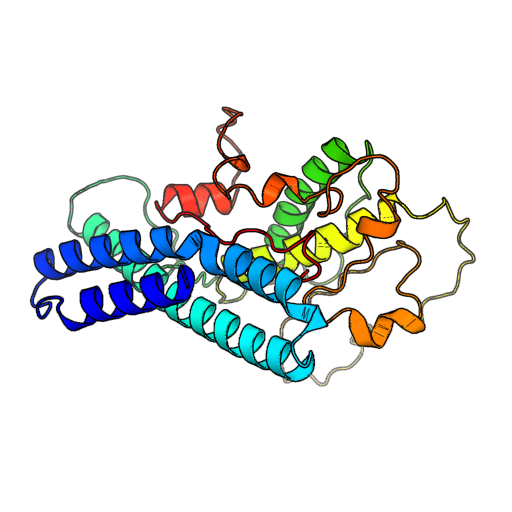.75 178 PRO A N 1
ATOM 1382 C CA . PRO A 1 178 ? 14.424 0.412 -29.138 1.00 59.75 178 PRO A CA 1
ATOM 1383 C C . PRO A 1 178 ? 13.767 -0.834 -29.726 1.00 59.75 178 PRO A C 1
ATOM 1385 O O . PRO A 1 178 ? 14.060 -1.932 -29.262 1.00 59.75 178 PRO A O 1
ATOM 1388 N N . SER A 1 179 ? 12.894 -0.659 -30.725 1.00 54.56 179 SER A N 1
ATOM 1389 C CA . SER A 1 179 ? 12.178 -1.756 -31.386 1.00 54.56 179 SER A CA 1
ATOM 1390 C C . SER A 1 179 ? 13.181 -2.804 -31.876 1.00 54.56 179 SER A C 1
ATOM 1392 O O . SER A 1 179 ? 13.836 -2.640 -32.907 1.00 54.56 179 SER A O 1
ATOM 1394 N N . SER A 1 180 ? 13.387 -3.842 -31.074 1.00 45.31 180 SER A N 1
ATOM 1395 C CA . SER A 1 180 ? 14.326 -4.911 -31.345 1.00 45.31 180 SER A CA 1
ATOM 1396 C C . SER A 1 180 ? 13.555 -6.012 -32.053 1.00 45.31 180 SER A C 1
ATOM 1398 O O . SER A 1 180 ? 12.631 -6.614 -31.517 1.00 45.31 180 SER A O 1
ATOM 1400 N N . THR A 1 181 ? 13.931 -6.267 -33.304 1.00 40.94 181 THR A N 1
ATOM 1401 C CA . THR A 1 181 ? 13.568 -7.494 -34.013 1.00 40.94 181 THR A CA 1
ATOM 1402 C C . THR A 1 181 ? 13.971 -8.691 -33.161 1.00 40.94 181 THR A C 1
ATOM 1404 O O . THR A 1 181 ? 15.155 -8.876 -32.871 1.00 40.94 181 THR A O 1
ATOM 1407 N N . ILE A 1 182 ? 12.970 -9.470 -32.762 1.00 43.16 182 ILE A N 1
ATOM 1408 C CA . ILE A 1 182 ? 13.109 -10.684 -31.967 1.00 43.16 182 ILE A CA 1
ATOM 1409 C C . ILE A 1 182 ? 14.025 -11.664 -32.711 1.00 43.16 182 ILE A C 1
ATOM 1411 O O . ILE A 1 182 ? 13.786 -12.021 -33.864 1.00 43.16 182 ILE A O 1
ATOM 1415 N N . VAL A 1 183 ? 15.094 -12.086 -32.036 1.00 40.66 183 VAL A N 1
ATOM 1416 C CA . VAL A 1 183 ? 15.726 -13.380 -32.291 1.00 40.66 183 VAL A CA 1
ATOM 1417 C C . VAL A 1 183 ? 14.940 -14.350 -31.424 1.00 40.66 183 VAL A C 1
ATOM 1419 O O . VAL A 1 183 ? 15.009 -14.244 -30.198 1.00 40.66 183 VAL A O 1
ATOM 1422 N N . ASP A 1 184 ? 14.152 -15.222 -32.053 1.00 39.84 184 ASP A N 1
ATOM 1423 C CA . ASP A 1 184 ? 13.387 -16.264 -31.371 1.00 39.84 184 ASP A CA 1
ATOM 1424 C C . ASP A 1 184 ? 14.360 -17.159 -30.596 1.00 39.84 184 ASP A C 1
ATOM 1426 O O . ASP A 1 184 ? 14.991 -18.058 -31.152 1.00 39.84 184 ASP A O 1
ATOM 1430 N N . ASN A 1 185 ? 14.527 -16.890 -29.304 1.00 41.00 185 ASN A N 1
ATOM 1431 C CA . ASN A 1 185 ? 15.079 -17.868 -28.387 1.00 41.00 185 ASN A CA 1
ATOM 1432 C C . ASN A 1 185 ? 13.885 -18.607 -27.802 1.00 41.00 185 ASN A C 1
ATOM 1434 O O . ASN A 1 185 ? 13.122 -18.035 -27.024 1.00 41.00 185 ASN A O 1
ATOM 1438 N N . GLU A 1 186 ? 13.716 -19.860 -28.219 1.00 41.53 186 GLU A N 1
ATOM 1439 C CA . GLU A 1 186 ? 12.756 -20.775 -27.616 1.00 41.53 186 GLU A CA 1
ATOM 1440 C C . GLU A 1 186 ? 12.901 -20.748 -26.084 1.00 41.53 186 GLU A C 1
ATOM 1442 O O . GLU A 1 186 ? 13.996 -20.911 -25.538 1.00 41.53 186 GLU A O 1
ATOM 1447 N N . ASP A 1 187 ? 11.779 -20.503 -25.401 1.00 45.75 187 ASP A N 1
ATOM 1448 C CA . ASP A 1 187 ? 11.656 -20.536 -23.943 1.00 45.75 187 ASP A CA 1
ATOM 1449 C C . ASP A 1 187 ? 12.228 -21.869 -23.412 1.00 45.75 187 ASP A C 1
ATOM 1451 O O . ASP A 1 187 ? 11.818 -22.940 -23.882 1.00 45.75 187 ASP A O 1
ATOM 1455 N N . PRO A 1 188 ? 13.083 -21.881 -22.370 1.00 40.41 188 PRO A N 1
ATOM 1456 C CA . PRO A 1 188 ? 13.221 -23.075 -21.558 1.00 40.41 188 PRO A CA 1
ATOM 1457 C C . PRO A 1 188 ? 11.889 -23.238 -20.831 1.00 40.41 188 PRO A C 1
ATOM 1459 O O . PRO A 1 188 ? 11.638 -22.545 -19.848 1.00 40.41 188 PRO A O 1
ATOM 1462 N N . ALA A 1 189 ? 11.032 -24.082 -21.412 1.00 37.03 189 ALA A N 1
ATOM 1463 C CA . ALA A 1 189 ? 9.750 -24.568 -20.926 1.00 37.03 189 ALA A CA 1
ATOM 1464 C C . ALA A 1 189 ? 9.213 -23.798 -19.713 1.00 37.03 189 ALA A C 1
ATOM 1466 O O . ALA A 1 189 ? 9.673 -23.984 -18.581 1.00 37.03 189 ALA A O 1
ATOM 1467 N N . ALA A 1 190 ? 8.146 -23.019 -19.927 1.00 40.59 190 ALA A N 1
ATOM 1468 C CA . ALA A 1 190 ? 7.134 -22.893 -18.892 1.00 40.59 190 ALA A CA 1
ATOM 1469 C C . ALA A 1 190 ? 6.962 -24.292 -18.298 1.00 40.59 190 ALA A C 1
ATOM 1471 O O . ALA A 1 190 ? 6.630 -25.227 -19.028 1.00 40.59 190 ALA A O 1
ATOM 1472 N N . THR A 1 191 ? 7.296 -24.467 -17.021 1.00 37.53 191 THR A N 1
ATOM 1473 C CA . THR A 1 191 ? 6.937 -25.674 -16.295 1.00 37.53 191 THR A CA 1
ATOM 1474 C C . THR A 1 191 ? 5.423 -25.740 -16.366 1.00 37.53 191 THR A C 1
ATOM 1476 O O . THR A 1 191 ? 4.726 -25.166 -15.534 1.00 37.53 191 THR A O 1
ATOM 1479 N N . SER A 1 192 ? 4.908 -26.401 -17.404 1.00 40.78 192 SER A N 1
ATOM 1480 C CA . SER A 1 192 ? 3.663 -27.117 -17.296 1.00 40.78 192 SER A CA 1
ATOM 1481 C C . SER A 1 192 ? 3.883 -27.981 -16.069 1.00 40.78 192 SER A C 1
ATOM 1483 O O . SER A 1 192 ? 4.801 -28.805 -16.064 1.00 40.78 192 SER A O 1
ATOM 1485 N N . ASP A 1 193 ? 3.126 -27.731 -15.008 1.00 45.00 193 ASP A N 1
ATOM 1486 C CA . ASP A 1 193 ? 2.963 -28.677 -13.913 1.00 45.00 193 ASP A CA 1
ATOM 1487 C C . ASP A 1 193 ? 2.320 -29.952 -14.510 1.00 45.00 193 ASP A C 1
ATOM 1489 O O . ASP A 1 193 ? 1.134 -30.223 -14.347 1.00 45.00 193 ASP A O 1
ATOM 1493 N N . GLY A 1 194 ? 3.096 -30.703 -15.291 1.00 44.00 194 GLY A N 1
ATOM 1494 C CA . GLY A 1 194 ? 2.878 -32.104 -15.581 1.00 44.00 194 GLY A CA 1
ATOM 1495 C C . GLY A 1 194 ? 3.438 -32.870 -14.392 1.00 44.00 194 GLY A C 1
ATOM 1496 O O . GLY A 1 194 ? 4.595 -32.682 -14.024 1.00 44.00 194 GLY A O 1
ATOM 1497 N N . ASP A 1 195 ? 2.587 -33.683 -13.775 1.00 44.41 195 ASP A N 1
ATOM 1498 C CA . ASP A 1 195 ? 2.909 -34.580 -12.664 1.00 44.41 195 ASP A CA 1
ATOM 1499 C C . ASP A 1 195 ? 3.400 -33.919 -11.364 1.00 44.41 195 ASP A C 1
ATOM 1501 O O . ASP A 1 195 ? 4.484 -34.201 -10.852 1.00 44.41 195 ASP A O 1
ATOM 1505 N N . LYS A 1 196 ? 2.530 -33.133 -10.715 1.00 48.38 196 LYS A N 1
ATOM 1506 C CA . LYS A 1 196 ? 2.542 -33.094 -9.243 1.00 48.38 196 LYS A CA 1
ATOM 1507 C C . LYS A 1 196 ? 1.677 -34.239 -8.706 1.00 48.38 196 LYS A C 1
ATOM 1509 O O . LYS A 1 196 ? 0.525 -34.359 -9.128 1.00 48.38 196 LYS A O 1
ATOM 1514 N N . PRO A 1 197 ? 2.177 -35.068 -7.768 1.00 46.47 197 PRO A N 1
ATOM 1515 C CA . PRO A 1 197 ? 1.362 -36.100 -7.141 1.00 46.47 197 PRO A CA 1
ATOM 1516 C C . PRO A 1 197 ? 0.133 -35.450 -6.495 1.00 46.47 197 PRO A C 1
ATOM 1518 O O . PRO A 1 197 ? 0.250 -34.505 -5.713 1.00 46.47 197 PRO A O 1
ATOM 1521 N N . SER A 1 198 ? -1.047 -35.952 -6.863 1.00 52.38 198 SER A N 1
ATOM 1522 C CA . SER A 1 198 ? -2.347 -35.539 -6.334 1.00 52.38 198 SER A CA 1
ATOM 1523 C C . SER A 1 198 ? -2.333 -35.584 -4.803 1.00 52.38 198 SER A C 1
ATOM 1525 O O . SER A 1 198 ? -2.419 -36.661 -4.216 1.00 52.38 198 SER A O 1
ATOM 1527 N N . GLY A 1 199 ? -2.220 -34.426 -4.147 1.00 53.16 199 GLY A N 1
ATOM 1528 C CA . GLY A 1 199 ? -2.271 -34.369 -2.684 1.00 53.16 199 GLY A CA 1
ATOM 1529 C C . GLY A 1 199 ? -1.979 -33.027 -2.011 1.00 53.16 199 GLY A C 1
ATOM 1530 O O . GLY A 1 199 ? -2.235 -32.906 -0.819 1.00 53.16 199 GLY A O 1
ATOM 1531 N N . SER A 1 200 ? -1.479 -32.011 -2.717 1.00 53.97 200 SER A N 1
ATOM 1532 C CA . SER A 1 200 ? -1.200 -30.703 -2.112 1.00 53.97 200 SER A CA 1
ATOM 1533 C C . SER A 1 200 ? -1.573 -29.584 -3.076 1.00 53.97 200 SER A C 1
ATOM 1535 O O . SER A 1 200 ? -0.885 -29.357 -4.071 1.00 53.97 200 SER A O 1
ATOM 1537 N N . SER A 1 201 ? -2.682 -28.894 -2.801 1.00 59.47 201 SER A N 1
ATOM 1538 C CA . SER A 1 201 ? -2.915 -27.574 -3.387 1.00 59.47 201 SER A CA 1
ATOM 1539 C C . SER A 1 201 ? -1.743 -26.674 -2.977 1.00 59.47 201 SER A C 1
ATOM 1541 O O . SER A 1 201 ? -1.399 -26.661 -1.792 1.00 59.47 201 SER A O 1
ATOM 1543 N N . PRO A 1 202 ? -1.097 -25.949 -3.907 1.00 63.16 202 PRO A N 1
ATOM 1544 C CA . PRO A 1 202 ? 0.019 -25.084 -3.553 1.00 63.16 202 PRO A CA 1
ATOM 1545 C C . PRO A 1 202 ? -0.421 -24.087 -2.475 1.00 63.16 202 PRO A C 1
ATOM 1547 O O . PRO A 1 202 ? -1.452 -23.432 -2.595 1.00 63.16 202 PRO A O 1
ATOM 1550 N N . SER A 1 203 ? 0.368 -23.974 -1.406 1.00 77.50 203 SER A N 1
ATOM 1551 C CA . SER A 1 203 ? 0.095 -23.074 -0.277 1.00 77.50 203 SER A CA 1
ATOM 1552 C C . SER A 1 203 ? 0.422 -21.607 -0.581 1.00 77.50 203 SER A C 1
ATOM 1554 O O . SER A 1 203 ? 0.466 -20.784 0.332 1.00 77.50 203 SER A O 1
ATOM 1556 N N . TYR A 1 204 ? 0.743 -21.288 -1.834 1.00 81.88 204 TYR A N 1
ATOM 1557 C CA . TYR A 1 204 ? 1.187 -19.973 -2.264 1.00 81.88 204 TYR A CA 1
ATOM 1558 C C . TYR A 1 204 ? 0.601 -19.625 -3.632 1.00 81.88 204 TYR A C 1
ATOM 1560 O O . TYR A 1 204 ? 0.408 -20.488 -4.489 1.00 81.88 204 TYR A O 1
ATOM 1568 N N . LEU A 1 205 ? 0.359 -18.332 -3.826 1.00 86.00 205 LEU A N 1
ATOM 1569 C CA . LEU A 1 205 ? 0.039 -17.731 -5.112 1.00 86.00 205 LEU A CA 1
ATOM 1570 C C . LEU A 1 205 ? 1.322 -17.126 -5.692 1.00 86.00 205 LEU A C 1
ATOM 1572 O O . LEU A 1 205 ? 2.067 -16.461 -4.973 1.00 86.00 205 LEU A O 1
ATOM 1576 N N . SER A 1 206 ? 1.570 -17.331 -6.984 1.00 90.06 206 SER A N 1
ATOM 1577 C CA . SER A 1 206 ? 2.663 -16.678 -7.705 1.00 90.06 206 SER A CA 1
ATOM 1578 C C . SER A 1 206 ? 2.094 -15.819 -8.826 1.00 90.06 206 SER A C 1
ATOM 1580 O O . SER A 1 206 ? 1.271 -16.289 -9.608 1.00 90.06 206 SER A O 1
ATOM 1582 N N . ILE A 1 207 ? 2.535 -14.564 -8.888 1.00 91.12 207 ILE A N 1
ATOM 1583 C CA . ILE A 1 207 ? 2.263 -13.645 -9.994 1.00 91.12 207 ILE A CA 1
ATOM 1584 C C . ILE A 1 207 ? 3.612 -13.347 -10.639 1.00 91.12 207 ILE A C 1
ATOM 1586 O O . ILE A 1 207 ? 4.538 -12.911 -9.954 1.00 91.12 207 ILE A O 1
ATOM 1590 N N . ARG A 1 208 ? 3.734 -13.606 -11.942 1.00 94.12 208 ARG A N 1
ATOM 1591 C CA . ARG A 1 208 ? 4.959 -13.364 -12.708 1.00 94.12 208 ARG A CA 1
ATOM 1592 C C . ARG A 1 208 ? 4.686 -12.311 -13.773 1.00 94.12 208 ARG A C 1
ATOM 1594 O O . ARG A 1 208 ? 3.875 -12.548 -14.657 1.00 94.12 208 ARG A O 1
ATOM 1601 N N . VAL A 1 209 ? 5.395 -11.188 -13.698 1.00 93.00 209 VAL A N 1
ATOM 1602 C CA . VAL A 1 209 ? 5.377 -10.138 -14.726 1.00 93.00 209 VAL A CA 1
ATOM 1603 C C . VAL A 1 209 ? 6.599 -10.332 -15.625 1.00 93.00 209 VAL A C 1
ATOM 1605 O O . VAL A 1 209 ? 7.703 -10.541 -15.121 1.00 93.00 209 VAL A O 1
ATOM 1608 N N . ARG A 1 210 ? 6.387 -10.338 -16.942 1.00 93.12 210 ARG A N 1
ATOM 1609 C CA . ARG A 1 210 ? 7.432 -10.407 -17.973 1.00 93.12 210 ARG A CA 1
ATOM 1610 C C . ARG A 1 210 ? 7.298 -9.177 -18.862 1.00 93.12 210 ARG A C 1
ATOM 1612 O O . ARG A 1 210 ? 6.179 -8.795 -19.189 1.00 93.12 210 ARG A O 1
ATOM 1619 N N . ASP A 1 211 ? 8.424 -8.598 -19.248 1.00 91.56 211 ASP A N 1
ATOM 1620 C CA . ASP A 1 211 ? 8.492 -7.435 -20.126 1.00 91.56 211 ASP A CA 1
ATOM 1621 C C . ASP A 1 211 ? 9.596 -7.600 -21.172 1.00 91.56 211 ASP A C 1
ATOM 1623 O O . ASP A 1 211 ? 10.481 -8.448 -21.030 1.00 91.56 211 ASP A O 1
ATOM 1627 N N . GLU A 1 212 ? 9.520 -6.791 -22.227 1.00 89.00 212 GLU A N 1
ATOM 1628 C CA . GLU A 1 212 ? 10.503 -6.744 -23.315 1.00 89.00 212 GLU A CA 1
ATOM 1629 C C . GLU A 1 212 ? 11.347 -5.458 -23.240 1.00 89.00 212 GLU A C 1
ATOM 1631 O O . GLU A 1 212 ? 11.870 -4.968 -24.238 1.00 89.00 212 GLU A O 1
ATOM 1636 N N . GLY A 1 213 ? 11.524 -4.904 -22.037 1.00 86.06 213 GLY A N 1
ATOM 1637 C CA . GLY A 1 213 ? 12.195 -3.630 -21.781 1.00 86.06 213 GLY A CA 1
ATOM 1638 C C . GLY A 1 213 ? 13.725 -3.649 -21.869 1.00 86.06 213 GLY A C 1
ATOM 1639 O O . GLY A 1 213 ? 14.384 -2.756 -21.341 1.00 86.06 213 GLY A O 1
ATOM 1640 N N . GLY A 1 214 ? 14.321 -4.679 -22.478 1.00 85.31 214 GLY A N 1
ATOM 1641 C CA . GLY A 1 214 ? 15.777 -4.824 -22.635 1.00 85.31 214 GLY A CA 1
ATOM 1642 C C . GLY A 1 214 ? 16.538 -5.305 -21.389 1.00 85.31 214 GLY A C 1
ATOM 1643 O O . GLY A 1 214 ? 17.739 -5.569 -21.473 1.00 85.31 214 GLY A O 1
ATOM 1644 N N . GLY A 1 215 ? 15.850 -5.482 -20.257 1.00 87.31 215 GLY A N 1
ATOM 1645 C CA . GLY A 1 215 ? 16.397 -6.054 -19.025 1.00 87.31 215 GLY A CA 1
ATOM 1646 C C . GLY A 1 215 ? 17.321 -5.126 -18.224 1.00 87.31 215 GLY A C 1
ATOM 1647 O O . GLY A 1 215 ? 17.646 -4.005 -18.610 1.00 87.31 215 GLY A O 1
ATOM 1648 N N . VAL A 1 216 ? 17.764 -5.609 -17.058 1.00 86.88 216 VAL A N 1
ATOM 1649 C CA . VAL A 1 216 ? 18.626 -4.845 -16.141 1.00 86.88 216 VAL A CA 1
ATOM 1650 C C . VAL A 1 216 ? 20.106 -5.152 -16.414 1.00 86.88 216 VAL A C 1
ATOM 1652 O O . VAL A 1 216 ? 20.512 -6.312 -16.306 1.00 86.88 216 VAL A O 1
ATOM 1655 N N . PRO A 1 217 ? 20.961 -4.142 -16.684 1.00 87.88 217 PRO A N 1
ATOM 1656 C CA . PRO A 1 217 ? 22.398 -4.353 -16.842 1.00 87.88 217 PRO A CA 1
ATOM 1657 C C . PRO A 1 217 ? 23.023 -5.018 -15.602 1.00 87.88 217 PRO A C 1
ATOM 1659 O O . PRO A 1 217 ? 22.722 -4.591 -14.482 1.00 87.88 217 PRO A O 1
ATOM 1662 N N . PRO A 1 218 ? 23.962 -5.978 -15.747 1.00 89.06 218 PRO A N 1
ATOM 1663 C CA . PRO A 1 218 ? 24.569 -6.672 -14.606 1.00 89.06 218 PRO A CA 1
ATOM 1664 C C . PRO A 1 218 ? 25.207 -5.747 -13.562 1.00 89.06 218 PRO A C 1
ATOM 1666 O O . PRO A 1 218 ? 25.209 -6.047 -12.372 1.00 89.06 218 PRO A O 1
ATOM 1669 N N . THR A 1 219 ? 25.700 -4.585 -13.994 1.00 88.69 219 THR A N 1
ATOM 1670 C CA . THR A 1 219 ? 26.277 -3.544 -13.131 1.00 88.69 219 THR A CA 1
ATOM 1671 C C . THR A 1 219 ? 25.259 -2.869 -12.206 1.00 88.69 219 THR A C 1
ATOM 1673 O O . THR A 1 219 ? 25.650 -2.282 -11.198 1.00 88.69 219 THR A O 1
ATOM 1676 N N . ASN A 1 220 ? 23.967 -2.948 -12.530 1.00 85.88 220 ASN A N 1
ATOM 1677 C CA . ASN A 1 220 ? 22.875 -2.375 -11.748 1.00 85.88 220 ASN A CA 1
ATOM 1678 C C . ASN A 1 220 ? 22.128 -3.425 -10.908 1.00 85.88 220 ASN A C 1
ATOM 1680 O O . ASN A 1 220 ? 21.438 -3.033 -9.972 1.00 85.88 220 ASN A O 1
ATOM 1684 N N . LEU A 1 221 ? 22.270 -4.730 -11.188 1.00 84.56 221 LEU A N 1
ATOM 1685 C CA . LEU A 1 221 ? 21.489 -5.798 -10.536 1.00 84.56 221 LEU A CA 1
ATOM 1686 C C . LEU A 1 221 ? 21.591 -5.802 -9.005 1.00 84.56 221 LEU A C 1
ATOM 1688 O O . LEU A 1 221 ? 20.598 -6.035 -8.328 1.00 84.56 221 LEU A O 1
ATOM 1692 N N . SER A 1 222 ? 22.762 -5.507 -8.439 1.00 84.88 222 SER A N 1
ATOM 1693 C CA . SER A 1 222 ? 22.928 -5.437 -6.978 1.00 84.88 222 SER A CA 1
ATOM 1694 C C . SER A 1 222 ? 22.280 -4.202 -6.345 1.00 84.88 222 SER A C 1
ATOM 1696 O O . SER A 1 222 ? 22.158 -4.131 -5.126 1.00 84.88 222 SER A O 1
ATOM 1698 N N . ARG A 1 223 ? 21.882 -3.221 -7.161 1.00 79.75 223 ARG A N 1
ATOM 1699 C CA . ARG A 1 223 ? 21.420 -1.900 -6.729 1.00 79.75 223 ARG A CA 1
ATOM 1700 C C . ARG A 1 223 ? 19.932 -1.675 -6.949 1.00 79.75 223 ARG A C 1
ATOM 1702 O O . ARG A 1 223 ? 19.414 -0.722 -6.388 1.00 79.75 223 ARG A O 1
ATOM 1709 N N . ILE A 1 224 ? 19.241 -2.523 -7.715 1.00 83.06 224 ILE A N 1
ATOM 1710 C CA . ILE A 1 224 ? 17.806 -2.342 -8.009 1.00 83.06 224 ILE A CA 1
ATOM 1711 C C . ILE A 1 224 ? 16.927 -2.351 -6.753 1.00 83.06 224 ILE A C 1
ATOM 1713 O O . ILE A 1 224 ? 15.892 -1.710 -6.743 1.00 83.06 224 ILE A O 1
ATOM 1717 N N . PHE A 1 225 ? 17.367 -3.022 -5.684 1.00 81.00 225 PHE A N 1
ATOM 1718 C CA . PHE A 1 225 ? 16.685 -3.023 -4.384 1.00 81.00 225 PHE A CA 1
ATOM 1719 C C . PHE A 1 225 ? 17.211 -1.951 -3.422 1.00 81.00 225 PHE A C 1
ATOM 1721 O O . PHE A 1 225 ? 16.762 -1.862 -2.283 1.00 81.00 225 PHE A O 1
ATOM 1728 N N . SER A 1 226 ? 18.220 -1.176 -3.830 1.00 75.94 226 SER A N 1
ATOM 1729 C CA . SER A 1 226 ? 18.752 -0.101 -3.003 1.00 75.94 226 SER A CA 1
ATOM 1730 C C . SER A 1 226 ? 17.822 1.094 -3.061 1.00 75.94 226 SER A C 1
ATOM 1732 O O . SER A 1 226 ? 17.559 1.650 -4.124 1.00 75.94 226 SER A O 1
ATOM 1734 N N . TYR A 1 227 ? 17.413 1.549 -1.889 1.00 70.44 227 TYR A N 1
ATOM 1735 C CA . TYR A 1 227 ? 16.730 2.818 -1.741 1.00 70.44 227 TYR A CA 1
ATOM 1736 C C . TYR A 1 227 ? 17.563 3.972 -2.321 1.00 70.44 227 TYR A C 1
ATOM 1738 O O . TYR A 1 227 ? 18.785 4.007 -2.170 1.00 70.44 227 TYR A O 1
ATOM 1746 N N . ALA A 1 228 ? 16.896 4.919 -2.983 1.00 68.19 228 ALA A N 1
ATOM 1747 C CA . ALA A 1 228 ? 17.488 6.026 -3.740 1.00 68.19 228 ALA A CA 1
ATOM 1748 C C . ALA A 1 228 ? 18.241 5.647 -5.033 1.00 68.19 228 ALA A C 1
ATOM 1750 O O . ALA A 1 228 ? 18.857 6.518 -5.656 1.00 68.19 228 ALA A O 1
ATOM 1751 N N . PHE A 1 22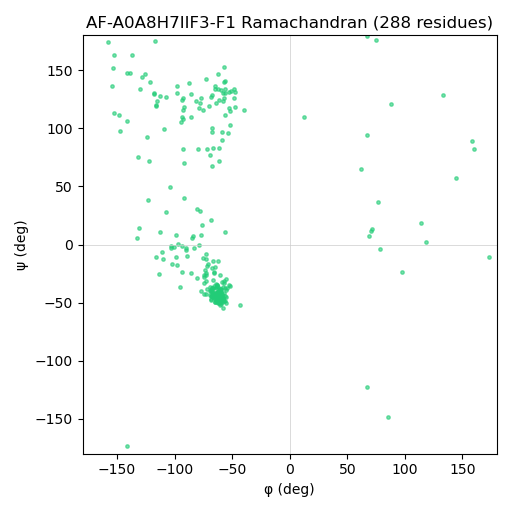9 ? 18.196 4.388 -5.482 1.00 75.25 229 PHE A N 1
ATOM 1752 C CA . PHE A 1 229 ? 18.724 4.007 -6.791 1.00 75.25 229 PHE A CA 1
ATOM 1753 C C . PHE A 1 229 ? 17.633 4.081 -7.863 1.00 75.25 229 PHE A C 1
ATOM 1755 O O . PHE A 1 229 ? 16.650 3.356 -7.818 1.00 75.25 229 PHE A O 1
ATOM 1762 N N . THR A 1 230 ? 17.823 4.936 -8.867 1.00 74.31 230 THR A N 1
ATOM 1763 C CA . THR A 1 230 ? 16.949 5.011 -10.046 1.00 74.31 230 THR A CA 1
ATOM 1764 C C . THR A 1 230 ? 17.769 5.200 -11.318 1.00 74.31 230 THR A C 1
ATOM 1766 O O . THR A 1 230 ? 18.835 5.825 -11.311 1.00 74.31 230 THR A O 1
ATOM 1769 N N . THR A 1 231 ? 17.274 4.653 -12.426 1.00 73.44 231 THR A N 1
ATOM 1770 C CA . THR A 1 231 ? 17.807 4.875 -13.777 1.00 73.44 231 THR A CA 1
ATOM 1771 C C . THR A 1 231 ? 17.013 5.919 -14.560 1.00 73.44 231 THR A C 1
ATOM 1773 O O . THR A 1 231 ? 17.510 6.393 -15.580 1.00 73.44 231 THR A O 1
ATOM 1776 N N . ALA A 1 232 ? 15.844 6.343 -14.063 1.00 65.81 232 ALA A N 1
ATOM 1777 C CA . ALA A 1 232 ? 14.955 7.280 -14.752 1.00 65.81 232 ALA A CA 1
ATOM 1778 C C . ALA A 1 232 ? 15.623 8.645 -15.022 1.00 65.81 232 ALA A C 1
ATOM 1780 O O . ALA A 1 232 ? 15.510 9.187 -16.118 1.00 65.81 232 ALA A O 1
ATOM 1781 N N . GLY A 1 233 ? 16.432 9.153 -14.082 1.00 52.91 233 GLY A N 1
ATOM 1782 C CA . GLY A 1 233 ? 17.179 10.410 -14.252 1.00 52.91 233 GLY A CA 1
ATOM 1783 C C . GLY A 1 233 ? 18.275 10.378 -15.330 1.00 52.91 233 GLY A C 1
ATOM 1784 O O . GLY A 1 233 ? 18.755 11.427 -15.746 1.00 52.91 233 GLY A O 1
ATOM 1785 N N . ARG A 1 234 ? 18.683 9.197 -15.825 1.00 47.94 234 ARG A N 1
ATOM 1786 C CA . ARG A 1 234 ? 19.583 9.102 -16.995 1.00 47.94 234 ARG A CA 1
ATOM 1787 C C . ARG A 1 234 ? 18.834 9.131 -18.324 1.00 47.94 234 ARG A C 1
ATOM 1789 O O . ARG A 1 234 ? 19.441 9.507 -19.320 1.00 47.94 234 ARG A O 1
ATOM 1796 N N . LEU A 1 235 ? 17.560 8.740 -18.336 1.00 44.56 235 LEU A N 1
ATOM 1797 C CA . LEU A 1 235 ? 16.698 8.789 -19.520 1.00 44.56 235 LEU A CA 1
ATOM 1798 C C . LEU A 1 235 ? 16.148 10.211 -19.747 1.00 44.56 235 LEU A C 1
ATOM 1800 O O . LEU A 1 235 ? 15.970 10.624 -20.887 1.00 44.56 235 LEU A O 1
ATOM 1804 N N . ALA A 1 236 ? 15.982 10.997 -18.678 1.00 38.91 236 ALA A N 1
ATOM 1805 C CA . ALA A 1 236 ? 15.424 12.351 -18.696 1.00 38.91 236 ALA A CA 1
ATOM 1806 C C . ALA A 1 236 ? 16.461 13.494 -18.850 1.00 38.91 236 ALA A C 1
ATOM 1808 O O . ALA A 1 236 ? 16.311 14.545 -18.235 1.00 38.91 236 ALA A O 1
ATOM 1809 N N . GLN A 1 237 ? 17.506 13.366 -19.684 1.00 33.00 237 GLN A N 1
ATOM 1810 C CA . GLN A 1 237 ? 18.449 14.483 -19.952 1.00 33.00 237 GLN A CA 1
ATOM 1811 C C . GLN A 1 237 ? 17.844 15.668 -20.750 1.00 33.00 237 GLN A C 1
ATOM 1813 O O . GLN A 1 237 ? 18.571 16.475 -21.326 1.00 33.00 237 GLN A O 1
ATOM 1818 N N . ILE A 1 238 ? 16.518 15.822 -20.761 1.00 34.09 238 ILE A N 1
ATOM 1819 C CA . ILE A 1 238 ? 15.812 16.953 -21.366 1.00 34.09 238 ILE A CA 1
ATOM 1820 C C . ILE A 1 238 ? 14.779 17.480 -20.357 1.00 34.09 238 ILE A C 1
ATOM 1822 O O . ILE A 1 238 ? 13.586 17.239 -20.497 1.00 34.09 238 ILE A O 1
ATOM 1826 N N . GLY A 1 239 ? 15.237 18.191 -19.325 1.00 29.52 239 GLY A N 1
ATOM 1827 C CA . GLY A 1 239 ? 14.367 18.949 -18.416 1.00 29.52 239 GLY A CA 1
ATOM 1828 C C . GLY A 1 239 ? 14.679 18.722 -16.940 1.00 29.52 239 GLY A C 1
ATOM 1829 O O . GLY A 1 239 ? 14.773 17.591 -16.478 1.00 29.52 239 GLY A O 1
ATOM 1830 N N . GLU A 1 240 ? 14.860 19.815 -16.204 1.00 33.44 240 GLU A N 1
ATOM 1831 C CA . GLU A 1 240 ? 15.090 19.841 -14.759 1.00 33.44 240 GLU A CA 1
ATOM 1832 C C . GLU A 1 240 ? 13.847 19.352 -13.985 1.00 33.44 240 GLU A C 1
ATOM 1834 O O . GLU A 1 240 ? 13.055 20.162 -13.515 1.00 33.44 240 GLU A O 1
ATOM 1839 N N . ASP A 1 241 ? 13.665 18.036 -13.841 1.00 36.03 241 ASP A N 1
ATOM 1840 C CA . ASP A 1 241 ? 12.827 17.457 -12.781 1.00 36.03 241 ASP A CA 1
ATOM 1841 C C . ASP A 1 241 ? 13.383 16.084 -12.343 1.00 36.03 241 ASP A C 1
ATOM 1843 O O . ASP A 1 241 ? 13.411 15.113 -13.100 1.00 36.03 241 ASP A O 1
ATOM 1847 N N . ASP A 1 242 ? 13.897 16.016 -11.113 1.00 40.38 242 ASP A N 1
ATOM 1848 C CA . ASP A 1 242 ? 14.771 14.951 -10.575 1.00 40.38 242 ASP A CA 1
ATOM 1849 C C . ASP A 1 242 ? 14.015 13.661 -10.172 1.00 40.38 242 ASP A C 1
ATOM 1851 O O . ASP A 1 242 ? 14.411 12.953 -9.248 1.00 40.38 242 ASP A O 1
ATOM 1855 N N . GLY A 1 243 ? 12.887 13.351 -10.823 1.00 44.91 243 GLY A N 1
ATOM 1856 C CA . GLY A 1 243 ? 11.970 12.289 -10.378 1.00 44.91 243 GLY A CA 1
ATOM 1857 C C . GLY A 1 243 ? 11.490 11.298 -11.443 1.00 44.91 243 GLY A C 1
ATOM 1858 O O . GLY A 1 243 ? 10.642 10.459 -11.144 1.00 44.91 243 GLY A O 1
ATOM 1859 N N . GLY A 1 244 ? 11.993 11.355 -12.677 1.00 47.56 244 GLY A N 1
ATOM 1860 C CA . GLY A 1 244 ? 11.513 10.481 -13.755 1.00 47.56 244 GLY A CA 1
ATOM 1861 C C . GLY A 1 244 ? 10.061 10.762 -14.194 1.00 47.56 244 GLY A C 1
ATOM 1862 O O . GLY A 1 244 ? 9.397 11.639 -13.643 1.00 47.56 244 GLY A O 1
ATOM 1863 N N . PRO A 1 245 ? 9.536 10.012 -15.181 1.00 44.12 245 PRO A N 1
ATOM 1864 C CA . PRO A 1 245 ? 8.265 10.316 -15.858 1.00 44.12 245 PRO A CA 1
ATOM 1865 C C . PRO A 1 245 ? 7.016 10.297 -14.954 1.00 44.12 245 PRO A C 1
ATOM 1867 O O . PRO A 1 245 ? 5.971 10.819 -15.335 1.00 44.12 245 PRO A O 1
ATOM 1870 N N . TYR A 1 246 ? 7.115 9.742 -13.741 1.00 50.59 246 TYR A N 1
ATOM 1871 C CA . TYR A 1 246 ? 6.010 9.649 -12.778 1.00 50.59 246 TYR A CA 1
ATOM 1872 C C . TYR A 1 246 ? 6.212 10.515 -11.520 1.00 50.59 246 TYR A C 1
ATOM 1874 O O . TYR A 1 2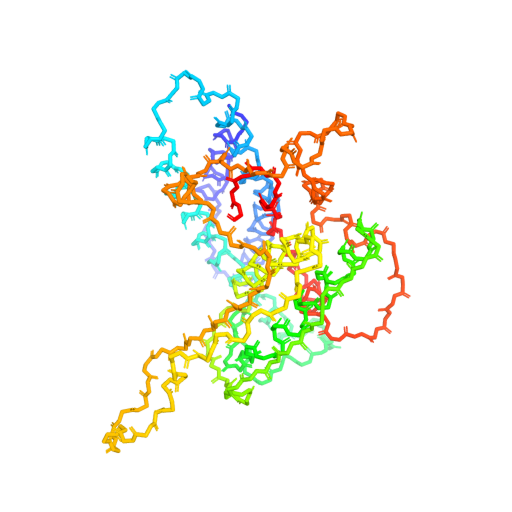46 ? 5.433 10.412 -10.572 1.00 50.59 246 TYR A O 1
ATOM 1882 N N . ALA A 1 247 ? 7.215 11.406 -11.512 1.00 43.44 247 ALA A N 1
ATOM 1883 C CA . ALA A 1 247 ? 7.522 12.298 -10.386 1.00 43.44 247 ALA A CA 1
ATOM 1884 C C . ALA A 1 247 ? 6.322 13.138 -9.930 1.00 43.44 247 ALA A C 1
ATOM 1886 O O . ALA A 1 247 ? 6.120 13.353 -8.737 1.00 43.44 247 ALA A O 1
ATOM 1887 N N . ALA A 1 248 ? 5.494 13.593 -10.875 1.00 35.50 248 ALA A N 1
ATOM 1888 C CA . ALA A 1 248 ? 4.350 14.461 -10.604 1.00 35.50 248 ALA A CA 1
ATOM 1889 C C . ALA A 1 248 ? 3.256 13.788 -9.748 1.00 35.50 248 ALA A C 1
ATOM 1891 O O . ALA A 1 248 ? 2.474 14.482 -9.099 1.00 35.50 248 ALA A O 1
ATOM 1892 N N . GLN A 1 249 ? 3.232 12.451 -9.665 1.00 46.41 249 GLN A N 1
ATOM 1893 C CA . GLN A 1 249 ? 2.327 11.711 -8.772 1.00 46.41 249 GLN A CA 1
ATOM 1894 C C . GLN A 1 249 ? 2.765 11.754 -7.299 1.00 46.41 249 GLN A C 1
ATOM 1896 O O . GLN A 1 249 ? 1.992 11.412 -6.403 1.00 46.41 249 GLN A O 1
ATOM 1901 N N . HIS A 1 250 ? 3.987 12.222 -7.028 1.00 43.25 250 HIS A N 1
ATOM 1902 C CA . HIS A 1 250 ? 4.523 12.402 -5.681 1.00 43.25 250 HIS A CA 1
ATOM 1903 C C . HIS A 1 250 ? 3.776 13.484 -4.884 1.00 43.25 250 HIS A C 1
ATOM 1905 O O . HIS A 1 250 ? 3.746 13.452 -3.651 1.00 43.25 250 HIS A O 1
ATOM 1911 N N . ILE A 1 251 ? 3.130 14.433 -5.572 1.00 30.62 251 ILE A N 1
ATOM 1912 C CA . ILE A 1 251 ? 2.354 15.515 -4.957 1.00 30.62 251 ILE A CA 1
ATOM 1913 C C . ILE A 1 251 ? 0.898 15.061 -4.823 1.00 30.62 251 ILE A C 1
ATOM 1915 O O . ILE A 1 251 ? -0.021 15.539 -5.478 1.00 30.62 251 ILE A O 1
ATOM 1919 N N . GLY A 1 252 ? 0.702 14.111 -3.916 1.00 29.66 252 GLY A N 1
ATOM 1920 C CA . GLY A 1 252 ? -0.603 13.767 -3.383 1.00 29.66 252 GLY A CA 1
ATOM 1921 C C . GLY A 1 252 ? -1.358 12.726 -4.199 1.00 29.66 252 GLY A C 1
ATOM 1922 O O . GLY A 1 252 ? -1.853 12.993 -5.290 1.00 29.66 252 GLY A O 1
ATOM 1923 N N . GLY A 1 253 ? -1.676 11.615 -3.532 1.00 33.50 253 GLY A N 1
ATOM 1924 C CA . GLY A 1 253 ? -2.815 10.754 -3.877 1.00 33.50 253 GLY A CA 1
ATOM 1925 C C . GLY A 1 253 ? -4.179 11.478 -3.912 1.00 33.50 253 GLY A C 1
ATOM 1926 O O . GLY A 1 253 ? -5.210 10.828 -4.003 1.00 33.50 253 GLY A O 1
ATOM 1927 N N . ALA A 1 254 ? -4.197 12.815 -3.850 1.00 30.17 254 ALA A N 1
ATOM 1928 C CA . ALA A 1 254 ? -5.333 13.684 -4.119 1.00 30.17 254 ALA A CA 1
ATOM 1929 C C . ALA A 1 254 ? -5.386 14.187 -5.580 1.00 30.17 254 ALA A C 1
ATOM 1931 O O . ALA A 1 254 ? -6.468 14.511 -6.060 1.00 30.17 254 ALA A O 1
ATOM 1932 N N . ALA A 1 255 ? -4.268 14.240 -6.318 1.00 26.33 255 ALA A N 1
ATOM 1933 C CA . ALA A 1 255 ? -4.252 14.789 -7.680 1.00 26.33 255 ALA A CA 1
ATOM 1934 C C . ALA A 1 255 ? -4.894 13.850 -8.722 1.00 26.33 255 ALA A C 1
ATOM 1936 O O . ALA A 1 255 ? -5.487 14.329 -9.683 1.00 26.33 255 ALA A O 1
ATOM 1937 N N . ALA A 1 256 ? -4.898 12.532 -8.487 1.00 31.42 256 ALA A N 1
ATOM 1938 C CA . ALA A 1 256 ? -5.651 11.576 -9.311 1.00 31.42 256 ALA A CA 1
ATOM 1939 C C . ALA A 1 256 ? -7.181 11.646 -9.090 1.00 31.42 256 ALA A C 1
ATOM 1941 O O . ALA A 1 256 ? -7.946 11.020 -9.816 1.00 31.42 256 ALA A O 1
ATOM 1942 N N . MET A 1 257 ? -7.643 12.415 -8.097 1.00 32.50 257 MET A N 1
ATOM 1943 C CA . MET A 1 257 ? -9.066 12.621 -7.795 1.00 32.50 257 MET A CA 1
ATOM 1944 C C . MET A 1 257 ? -9.597 13.981 -8.275 1.00 32.50 257 MET A C 1
ATOM 1946 O O . MET A 1 257 ? -10.788 14.263 -8.148 1.00 32.50 257 MET A O 1
ATOM 1950 N N . GLY A 1 258 ? -8.731 14.831 -8.831 1.00 24.92 258 GLY A N 1
ATOM 1951 C CA . GLY A 1 258 ? -9.031 16.218 -9.175 1.00 24.92 258 GLY A CA 1
ATOM 1952 C C . GLY A 1 258 ? -9.256 16.465 -10.664 1.00 24.92 258 GLY A C 1
ATOM 1953 O O . GLY A 1 258 ? -8.658 17.387 -11.202 1.00 24.92 258 GLY A O 1
ATOM 1954 N N . GLY A 1 259 ? -10.095 15.678 -11.343 1.00 27.88 259 GLY A N 1
ATOM 1955 C CA . GLY A 1 259 ? -10.491 16.014 -12.715 1.00 27.88 259 GLY A CA 1
ATOM 1956 C C . GLY A 1 259 ? -11.033 14.848 -13.526 1.00 27.88 259 GLY A C 1
ATOM 1957 O O . GLY A 1 259 ? -10.315 14.273 -14.331 1.00 27.88 259 GLY A O 1
ATOM 1958 N N . GLY A 1 260 ? -12.313 14.524 -13.355 1.00 24.06 260 GLY A N 1
ATOM 1959 C CA . GLY A 1 260 ? -12.982 13.565 -14.231 1.00 24.06 260 GLY A CA 1
ATOM 1960 C C . GLY A 1 260 ? -14.209 12.949 -13.586 1.00 24.06 260 GLY A C 1
ATOM 1961 O O . GLY A 1 260 ? -14.140 11.910 -12.941 1.00 24.06 260 GLY A O 1
ATOM 1962 N N . SER A 1 261 ? -15.354 13.591 -13.770 1.00 27.80 261 SER A N 1
ATOM 1963 C CA . SER A 1 261 ? -16.680 13.027 -13.542 1.00 27.80 261 SER A CA 1
ATOM 1964 C C . SER A 1 261 ? -16.903 11.819 -14.466 1.00 27.80 261 SER A C 1
ATOM 1966 O O . SER A 1 261 ? -17.496 11.935 -15.532 1.00 27.80 261 SER A O 1
ATOM 1968 N N . GLY A 1 262 ? -16.413 10.652 -14.048 1.00 25.77 262 GLY A N 1
ATOM 1969 C CA . GLY A 1 262 ? -16.615 9.354 -14.690 1.00 25.77 262 GLY A CA 1
ATOM 1970 C C . GLY A 1 262 ? -17.250 8.373 -13.712 1.00 25.77 262 GLY A C 1
ATOM 1971 O O . GLY A 1 262 ? -16.601 7.465 -13.205 1.00 25.77 262 GLY A O 1
ATOM 1972 N N . ALA A 1 263 ? -18.529 8.578 -13.398 1.00 30.55 263 ALA A N 1
ATOM 1973 C CA . ALA A 1 263 ? -19.317 7.603 -12.658 1.00 30.55 263 ALA A CA 1
ATOM 1974 C C . ALA A 1 263 ? -19.531 6.358 -13.538 1.00 30.55 263 ALA A C 1
ATOM 1976 O O . ALA A 1 263 ? -20.396 6.373 -14.408 1.00 30.55 263 ALA A O 1
ATOM 1977 N N . GLY A 1 264 ? -18.754 5.291 -13.323 1.00 27.81 264 GLY A N 1
ATOM 1978 C CA . GLY A 1 264 ? -19.054 3.991 -13.934 1.00 27.81 264 GLY A CA 1
ATOM 1979 C C . GLY A 1 264 ? -17.863 3.141 -14.368 1.00 27.81 264 GLY A C 1
ATOM 1980 O O . GLY A 1 264 ? -17.815 2.728 -15.516 1.00 27.81 264 GLY A O 1
ATOM 1981 N N . ALA A 1 265 ? -16.944 2.815 -13.463 1.00 29.16 265 ALA A N 1
ATOM 1982 C CA . ALA A 1 265 ? -16.130 1.603 -13.564 1.00 29.16 265 ALA A CA 1
ATOM 1983 C C . ALA A 1 265 ? -15.694 1.216 -12.147 1.00 29.16 265 ALA A C 1
ATOM 1985 O O . ALA A 1 265 ? -15.363 2.095 -11.352 1.00 29.16 265 ALA A O 1
ATOM 1986 N N . GLY A 1 266 ? -15.770 -0.071 -11.803 1.00 35.66 266 GLY A N 1
ATOM 1987 C CA . GLY A 1 266 ? -15.463 -0.619 -10.477 1.00 35.66 266 GLY A CA 1
ATOM 1988 C C . GLY A 1 266 ? -13.981 -0.521 -10.122 1.00 35.66 266 GLY A C 1
ATOM 1989 O O . GLY A 1 266 ? -13.297 -1.531 -10.048 1.00 35.66 266 GLY A O 1
ATOM 1990 N N . ASN A 1 267 ? -13.488 0.700 -9.939 1.00 41.72 267 ASN A N 1
ATOM 1991 C CA . ASN A 1 267 ? -12.132 0.974 -9.510 1.00 41.72 267 ASN A CA 1
ATOM 1992 C C . ASN A 1 267 ? -12.044 0.728 -7.998 1.00 41.72 267 ASN A C 1
ATOM 1994 O O . ASN A 1 267 ? -12.777 1.365 -7.239 1.00 41.72 267 ASN A O 1
ATOM 1998 N N . VAL A 1 268 ? -11.161 -0.167 -7.548 1.00 43.47 268 VAL A N 1
ATOM 1999 C CA . VAL A 1 268 ? -10.949 -0.451 -6.116 1.00 43.47 268 VAL A CA 1
ATOM 2000 C C . VAL A 1 268 ? -10.563 0.821 -5.356 1.00 43.47 268 VAL A C 1
ATOM 2002 O O . VAL A 1 268 ? -11.061 1.032 -4.256 1.00 43.47 268 VAL A O 1
ATOM 2005 N N . PHE A 1 269 ? -9.838 1.754 -5.984 1.00 40.84 269 PHE A N 1
ATOM 2006 C CA . PHE A 1 269 ? -9.611 3.103 -5.448 1.00 40.84 269 PHE A CA 1
ATOM 2007 C C . PHE A 1 269 ? -10.916 3.854 -5.153 1.00 40.84 269 PHE A C 1
ATOM 2009 O O . PHE A 1 269 ? -11.064 4.455 -4.094 1.00 40.84 269 PHE A O 1
ATOM 2016 N N . GLY A 1 270 ? -11.890 3.794 -6.065 1.00 39.00 270 GLY A N 1
ATOM 2017 C CA . GLY A 1 270 ? -13.211 4.402 -5.895 1.00 39.00 270 GLY A CA 1
ATOM 2018 C C . GLY A 1 270 ? -14.107 3.639 -4.919 1.00 39.00 270 GLY A C 1
ATOM 2019 O O . GLY A 1 270 ? -14.953 4.241 -4.264 1.00 39.00 270 GLY A O 1
ATOM 2020 N N . GLU A 1 271 ? -13.918 2.328 -4.776 1.00 44.28 271 GLU A N 1
ATOM 2021 C CA . GLU A 1 271 ? -14.648 1.506 -3.811 1.00 44.28 271 GLU A CA 1
ATOM 2022 C C . GLU A 1 271 ? -14.119 1.681 -2.380 1.00 44.28 271 GLU A C 1
ATOM 2024 O O . GLU A 1 271 ? -14.908 1.803 -1.445 1.00 44.28 271 GLU A O 1
ATOM 2029 N N . ILE A 1 272 ? -12.800 1.782 -2.210 1.00 40.81 272 ILE A N 1
ATOM 2030 C CA . ILE A 1 272 ? -12.129 2.055 -0.935 1.00 40.81 272 ILE A CA 1
ATOM 2031 C C . ILE A 1 272 ? -12.340 3.523 -0.529 1.00 40.81 272 ILE A C 1
ATOM 2033 O O . ILE A 1 272 ? -12.750 3.785 0.605 1.00 40.81 272 ILE A O 1
ATOM 2037 N N . ALA A 1 273 ? -12.226 4.472 -1.467 1.00 36.53 273 ALA A N 1
ATOM 2038 C CA . ALA A 1 273 ? -12.625 5.865 -1.244 1.00 36.53 273 ALA A CA 1
ATOM 2039 C C . ALA A 1 273 ? -14.136 5.998 -0.981 1.00 36.53 273 ALA A C 1
ATOM 2041 O O . ALA A 1 273 ? -14.550 6.790 -0.136 1.00 36.53 273 ALA A O 1
ATOM 2042 N N . GLY A 1 274 ? -14.969 5.180 -1.634 1.00 37.88 274 GLY A N 1
ATOM 2043 C CA . GLY A 1 274 ? -16.411 5.079 -1.389 1.00 37.88 274 GLY A CA 1
ATOM 2044 C C . GLY A 1 274 ? -16.763 4.526 -0.003 1.00 37.88 274 GLY A C 1
ATOM 2045 O O . GLY A 1 274 ? -17.822 4.849 0.528 1.00 37.88 274 GLY A O 1
ATOM 2046 N N . ARG A 1 275 ? -15.850 3.766 0.618 1.00 46.72 275 ARG A N 1
ATOM 2047 C CA . ARG A 1 275 ? -15.886 3.367 2.039 1.00 46.72 275 ARG A CA 1
ATOM 2048 C C . ARG A 1 275 ? -15.278 4.418 2.970 1.00 46.72 275 ARG A C 1
ATOM 2050 O O . ARG A 1 275 ? -15.129 4.155 4.161 1.00 46.72 275 ARG A O 1
ATOM 2057 N N . GLY A 1 276 ? -14.908 5.588 2.441 1.00 35.53 276 GLY A N 1
ATOM 2058 C CA . GLY A 1 276 ? -14.285 6.701 3.159 1.00 35.53 276 GLY A CA 1
ATOM 2059 C C . GLY A 1 276 ? -12.835 6.445 3.578 1.00 35.53 276 GLY A C 1
ATOM 2060 O O . GLY A 1 276 ? -12.338 7.120 4.479 1.00 35.53 276 GLY A O 1
ATOM 2061 N N . LEU A 1 277 ? -12.180 5.405 3.057 1.00 41.16 277 LEU A N 1
ATOM 2062 C CA . LEU A 1 277 ? -10.770 5.119 3.316 1.00 41.16 277 LEU A CA 1
ATOM 2063 C C . LEU A 1 277 ? -9.971 5.773 2.183 1.00 41.16 277 LEU A C 1
ATOM 2065 O O . LEU A 1 277 ? -10.062 5.359 1.033 1.00 41.16 277 LEU A O 1
ATOM 2069 N N . GLN A 1 278 ? -9.219 6.834 2.473 1.00 43.78 278 GLN A N 1
ATOM 2070 C CA . GLN A 1 278 ? -8.271 7.365 1.493 1.00 43.78 278 GLN A CA 1
ATOM 2071 C C . GLN A 1 278 ? -7.114 6.371 1.346 1.00 43.78 278 GLN A C 1
ATOM 2073 O O . GLN A 1 278 ? -6.374 6.124 2.302 1.00 43.78 278 GLN A O 1
ATOM 2078 N N . THR A 1 279 ? -6.918 5.836 0.142 1.00 41.94 279 THR A N 1
ATOM 2079 C CA . THR A 1 279 ? -5.725 5.072 -0.249 1.00 41.94 279 THR A CA 1
ATOM 2080 C C . THR A 1 279 ? -4.522 6.018 -0.315 1.00 41.94 279 THR A C 1
ATOM 2082 O O . THR A 1 279 ? -4.097 6.470 -1.372 1.00 41.94 279 THR A O 1
ATOM 2085 N N . GLY A 1 280 ? -3.978 6.370 0.850 1.00 38.34 280 GLY A N 1
ATOM 2086 C CA . GLY A 1 280 ? -2.818 7.250 1.021 1.00 38.34 280 GLY A CA 1
ATOM 2087 C C . GLY A 1 280 ? -1.476 6.545 0.809 1.00 38.34 280 GLY A C 1
ATOM 2088 O O . GLY A 1 280 ? -0.489 6.899 1.459 1.00 38.34 280 GLY A O 1
ATOM 2089 N N . MET A 1 281 ? -1.429 5.521 -0.045 1.00 42.44 281 MET A N 1
ATOM 2090 C CA . MET A 1 281 ? -0.172 4.920 -0.486 1.00 42.44 281 MET A CA 1
ATOM 2091 C C . MET A 1 281 ? 0.391 5.825 -1.582 1.00 42.44 281 MET A C 1
ATOM 2093 O O . MET A 1 281 ? 0.157 5.608 -2.765 1.00 42.44 281 MET A O 1
ATOM 2097 N N . GLY A 1 282 ? 1.073 6.903 -1.182 1.00 40.97 282 GLY A N 1
ATOM 2098 C CA . GLY A 1 282 ? 1.856 7.701 -2.123 1.00 40.97 282 GLY A CA 1
ATOM 2099 C C . GLY A 1 282 ? 2.818 6.789 -2.888 1.00 40.97 282 GLY A C 1
ATOM 2100 O O . GLY A 1 282 ? 3.494 5.954 -2.283 1.00 40.97 282 GLY A O 1
ATOM 2101 N N . THR A 1 283 ? 2.852 6.923 -4.211 1.00 40.75 283 THR A N 1
ATOM 2102 C CA . THR A 1 283 ? 3.757 6.154 -5.069 1.00 40.75 283 THR A CA 1
ATOM 2103 C C . THR A 1 283 ? 5.202 6.536 -4.756 1.00 40.75 283 THR A C 1
ATOM 2105 O O . THR A 1 283 ? 5.501 7.725 -4.606 1.00 40.75 283 THR A O 1
ATOM 2108 N N . ILE A 1 284 ? 6.104 5.554 -4.666 1.00 45.09 284 ILE A N 1
ATOM 2109 C CA . ILE A 1 284 ? 7.542 5.815 -4.452 1.00 45.09 284 ILE A CA 1
ATOM 2110 C C . ILE A 1 284 ? 8.359 5.653 -5.750 1.00 45.09 284 ILE A C 1
ATOM 2112 O O . ILE A 1 284 ? 9.558 5.953 -5.770 1.00 45.09 284 ILE A O 1
ATOM 2116 N N . ALA A 1 285 ? 7.703 5.281 -6.861 1.00 39.09 285 ALA A N 1
ATOM 2117 C CA . ALA A 1 285 ? 8.243 5.446 -8.208 1.00 39.09 285 ALA A CA 1
ATOM 2118 C C . ALA A 1 285 ? 8.790 6.866 -8.415 1.00 39.09 285 ALA A C 1
ATOM 2120 O O . ALA A 1 285 ? 8.155 7.855 -8.047 1.00 39.09 285 ALA A O 1
ATOM 2121 N N . GLY A 1 286 ? 9.985 6.946 -8.998 1.00 42.72 286 GLY A N 1
ATOM 2122 C CA . GLY A 1 286 ? 10.674 8.206 -9.279 1.00 42.72 286 GLY A CA 1
ATOM 2123 C C . GLY A 1 286 ? 11.722 8.627 -8.248 1.00 42.72 286 GLY A C 1
ATOM 2124 O O . GLY A 1 286 ? 12.695 9.276 -8.610 1.00 42.72 286 GLY A O 1
ATOM 2125 N N . LEU A 1 287 ? 11.627 8.166 -6.995 1.00 41.75 287 LEU A N 1
ATOM 2126 C CA . LEU A 1 287 ? 12.661 8.425 -5.980 1.00 41.75 287 LEU A CA 1
ATOM 2127 C C . LEU A 1 287 ? 13.768 7.352 -5.944 1.00 41.75 287 LEU A C 1
ATOM 2129 O O . LEU A 1 287 ? 14.706 7.453 -5.155 1.00 41.75 287 LEU A O 1
ATOM 2133 N N . GLY A 1 288 ? 13.661 6.293 -6.749 1.00 45.34 288 GLY A N 1
ATOM 2134 C CA . GLY A 1 288 ? 14.545 5.124 -6.649 1.00 45.34 288 GLY A CA 1
ATOM 2135 C C . GLY A 1 288 ? 14.209 4.194 -5.484 1.00 45.34 288 GLY A C 1
ATOM 2136 O O . GLY A 1 288 ? 15.098 3.703 -4.799 1.00 45.34 288 GLY A O 1
ATOM 2137 N N . TYR A 1 289 ? 12.916 4.037 -5.211 1.00 44.38 289 TYR A N 1
ATOM 2138 C CA . TYR A 1 289 ? 12.352 3.177 -4.163 1.00 44.38 289 TYR A CA 1
ATOM 2139 C C . TYR A 1 289 ? 11.215 2.292 -4.724 1.00 44.38 289 TYR A C 1
ATOM 2141 O O . TYR A 1 289 ? 10.397 1.794 -3.951 1.00 44.38 289 TYR A O 1
ATOM 2149 N N . GLY A 1 290 ? 11.109 2.207 -6.056 1.00 36.28 290 GLY A N 1
ATOM 2150 C CA . GLY A 1 290 ? 10.134 1.372 -6.766 1.00 36.28 290 GLY A CA 1
ATOM 2151 C C . GLY A 1 290 ? 10.688 0.001 -7.115 1.00 36.28 290 GLY A C 1
ATOM 2152 O O . GLY A 1 290 ? 11.886 -0.237 -6.848 1.00 36.28 290 GLY A O 1
#

Sequence (290 aa):
MRTHKLYHSSFERLATFPEVKDLEDNDEFSRELESLVEMHANDIPTIAKGFQECSKYLNQDRISSFLDLSIRGRIAVRLIAEQHIALSRAVREQSGQRLGKRQSVGEVGVASANCAPADMVRMCAAFVSELCEATLGATPPLVIDGIVDTKFAYVPVHIEYILTEILKNSHDCTAHAPSSTIVDNEDPAATSDGDKPSGSSPSYLSIRVRDEGGGVPPTNLSRIFSYAFTTAGRLAQIGEDDGGPYAAQHIGGAAAMGGGSGAGAGNVFGEIAGRGLQTGMGTIAGLGYG

Solvent-accessible surface area (backbone atoms only — not comparable to full-atom values): 17812 Å² total; per-residue (Å²): 114,68,66,64,54,49,56,51,52,52,47,51,52,63,73,68,51,76,86,70,83,52,72,68,46,44,50,53,51,39,52,52,47,51,52,52,56,59,73,52,34,57,45,65,66,54,51,52,53,53,47,57,76,43,47,91,82,47,63,66,68,60,52,45,56,50,49,52,51,51,53,54,51,47,54,53,53,49,52,55,48,50,32,50,39,41,41,53,52,51,52,48,41,72,76,70,77,50,103,71,76,83,76,61,93,57,59,60,50,60,34,26,53,67,37,40,61,50,60,49,51,52,53,35,48,52,56,42,35,56,52,32,35,75,70,69,73,47,61,77,86,90,83,88,81,83,78,60,87,48,64,39,71,42,49,55,70,60,53,47,51,54,49,36,48,53,48,46,54,40,43,54,33,36,68,69,34,74,92,69,82,81,76,88,69,81,73,84,64,80,78,69,84,71,84,70,78,93,83,69,81,74,97,67,87,85,88,85,88,84,70,75,31,80,73,81,57,78,93,45,61,88,40,57,85,35,72,62,42,65,67,46,66,74,75,46,84,80,63,101,61,95,19,36,96,52,33,76,53,62,68,43,69,57,58,88,72,70,81,75,97,68,94,82,70,97,42,65,68,58,53,40,41,69,70,70,42,78,74,50,73,56,62,45,52,40,60,12,62,86